Protein AF-A0A157Z5A7-F1 (afdb_monomer_lite)

Sequence (203 aa):
MTTKTPTNETNTMSAKERDSLREVVRLNGRVAKTAIDEYAATLRARMEENLSKIFDEDDERWSELVAHAKQVGHEADEKLKAIAKASGIPMENAPGFMCGFINRGRYGLRERRDEVRKAGNAEIDARVKKARAQLERALAAKHTELLAGSLTSETAKAALAAMPTPEQLLPPLKKRDIAGLLSGHPTALMLSVESVNDWEEGY

Structure (mmCIF, N/CA/C/O backbone):
data_AF-A0A157Z5A7-F1
#
_entry.id   AF-A0A157Z5A7-F1
#
loop_
_atom_site.group_PDB
_atom_site.id
_atom_site.type_symbol
_atom_site.label_atom_id
_atom_site.label_alt_id
_atom_site.label_comp_id
_atom_site.label_asym_id
_atom_site.label_entity_id
_atom_site.label_seq_id
_atom_site.pdbx_PDB_ins_code
_atom_site.Cartn_x
_atom_site.Cartn_y
_atom_site.Cartn_z
_atom_site.occupancy
_atom_site.B_iso_or_equiv
_atom_site.auth_seq_id
_atom_site.auth_comp_id
_atom_site.auth_asym_id
_atom_site.auth_atom_id
_atom_site.pdbx_PDB_model_num
ATOM 1 N N . MET A 1 1 ? -63.695 5.085 36.647 1.00 42.25 1 MET A N 1
ATOM 2 C CA . MET A 1 1 ? -62.922 4.334 35.636 1.00 42.25 1 MET A CA 1
ATOM 3 C C . MET A 1 1 ? -61.487 4.821 35.704 1.00 42.25 1 MET A C 1
ATOM 5 O O . MET A 1 1 ? -61.195 5.911 35.240 1.00 42.25 1 MET A O 1
ATOM 9 N N . THR A 1 2 ? -60.632 4.081 36.402 1.00 37.34 2 THR A N 1
ATOM 10 C CA . THR A 1 2 ? -59.236 4.447 36.665 1.00 37.34 2 THR A CA 1
ATOM 11 C C . THR A 1 2 ? -58.380 3.842 35.559 1.00 37.34 2 THR A C 1
ATOM 13 O O . THR A 1 2 ? -58.192 2.628 35.509 1.00 37.34 2 THR A O 1
ATOM 16 N N . THR A 1 3 ? -57.910 4.666 34.626 1.00 40.62 3 THR A N 1
ATOM 17 C CA . THR A 1 3 ? -56.991 4.232 33.570 1.00 40.62 3 THR A CA 1
ATOM 18 C C . THR A 1 3 ? -55.614 4.007 34.179 1.00 40.62 3 THR A C 1
ATOM 20 O O . THR A 1 3 ? -54.924 4.948 34.565 1.00 40.62 3 THR A O 1
ATOM 23 N N . LYS A 1 4 ? -55.242 2.733 34.296 1.00 45.47 4 LYS A N 1
ATOM 24 C CA . LYS A 1 4 ? -53.914 2.276 34.691 1.00 45.47 4 LYS A CA 1
ATOM 25 C C . LYS A 1 4 ? -52.964 2.559 33.523 1.00 45.47 4 LYS A C 1
ATOM 27 O O . LYS A 1 4 ? -53.038 1.889 32.497 1.00 45.47 4 LYS A O 1
ATOM 32 N N . THR A 1 5 ? -52.129 3.584 33.651 1.00 37.59 5 THR A N 1
ATOM 33 C CA . THR A 1 5 ? -51.038 3.865 32.710 1.00 37.59 5 THR A CA 1
ATOM 34 C C . THR A 1 5 ? -50.100 2.654 32.689 1.00 37.59 5 THR A C 1
ATOM 36 O O . THR A 1 5 ? -49.645 2.256 33.765 1.00 37.59 5 THR A O 1
ATOM 39 N N . PRO A 1 6 ? -49.823 2.025 31.533 1.00 46.34 6 PRO A N 1
ATOM 40 C CA . PRO A 1 6 ? -48.855 0.944 31.477 1.00 46.34 6 PRO A CA 1
ATOM 41 C C . PRO A 1 6 ? -47.469 1.534 31.738 1.00 46.34 6 PRO A C 1
ATOM 43 O O . PRO A 1 6 ? -46.998 2.427 31.034 1.00 46.34 6 PRO A O 1
ATOM 46 N N . THR A 1 7 ? -46.860 1.073 32.822 1.00 45.22 7 THR A N 1
ATOM 47 C CA . THR A 1 7 ? -45.492 1.379 33.216 1.00 45.22 7 THR A CA 1
ATOM 48 C C . THR A 1 7 ? -44.549 0.945 32.096 1.00 45.22 7 THR A C 1
ATOM 50 O O . THR A 1 7 ? -44.676 -0.149 31.559 1.00 45.22 7 THR A O 1
ATOM 53 N N . ASN A 1 8 ? -43.625 1.830 31.740 1.00 48.03 8 ASN A N 1
ATOM 54 C CA . ASN A 1 8 ? -42.601 1.666 30.715 1.00 48.03 8 ASN A CA 1
ATOM 55 C C . ASN A 1 8 ? -41.704 0.447 31.039 1.00 48.03 8 ASN A C 1
ATOM 57 O O . ASN A 1 8 ? -40.745 0.567 31.804 1.00 48.03 8 ASN A O 1
ATOM 61 N N . GLU A 1 9 ? -42.051 -0.736 30.529 1.00 49.94 9 GLU A N 1
ATOM 62 C CA . GLU A 1 9 ? -41.277 -1.969 30.707 1.00 49.94 9 GLU A CA 1
ATOM 63 C C . GLU A 1 9 ? -39.962 -1.886 29.911 1.00 49.94 9 GLU A C 1
ATOM 65 O O . GLU A 1 9 ? -39.891 -2.136 28.713 1.00 49.94 9 GLU A O 1
ATOM 70 N N . THR A 1 10 ? -38.908 -1.485 30.628 1.00 54.94 10 THR A N 1
ATOM 71 C CA . THR A 1 10 ? -37.502 -1.891 30.450 1.00 54.94 10 THR A CA 1
ATOM 72 C C . THR A 1 10 ? -36.931 -1.820 29.032 1.00 54.94 10 THR A C 1
ATOM 74 O O . THR A 1 10 ? -36.590 -2.828 28.423 1.00 54.94 10 THR A O 1
ATOM 77 N N . ASN A 1 11 ? -36.665 -0.598 28.570 1.00 62.56 11 ASN A N 1
ATOM 78 C CA . ASN A 1 11 ? -35.830 -0.318 27.393 1.00 62.56 11 ASN A CA 1
ATOM 79 C C . ASN A 1 11 ? -34.312 -0.395 27.705 1.00 62.56 11 ASN A C 1
ATOM 81 O O . ASN A 1 11 ? -33.491 0.290 27.096 1.00 62.56 11 ASN A O 1
ATOM 85 N N . THR A 1 12 ? -33.931 -1.154 28.736 1.00 71.44 12 THR A N 1
ATOM 86 C CA . THR A 1 12 ? -32.577 -1.169 29.300 1.00 71.44 12 THR A CA 1
ATOM 87 C C . THR A 1 12 ? -31.953 -2.533 29.062 1.00 71.44 12 THR A C 1
ATOM 89 O O . THR A 1 12 ? -32.412 -3.536 29.598 1.00 71.44 12 THR A O 1
ATOM 92 N N . MET A 1 13 ? -30.894 -2.559 28.256 1.00 79.69 13 MET A N 1
ATOM 93 C CA . MET A 1 13 ? -30.162 -3.773 27.908 1.00 79.69 13 MET A CA 1
ATOM 94 C C . MET A 1 13 ? -29.679 -4.513 29.166 1.00 79.69 13 MET A C 1
ATOM 96 O O . MET A 1 13 ? -29.132 -3.899 30.087 1.00 79.69 13 MET A O 1
ATOM 100 N N . SER A 1 14 ? -29.861 -5.828 29.213 1.00 85.50 14 SER A N 1
ATOM 101 C CA . SER A 1 14 ? -29.403 -6.687 30.306 1.00 85.50 14 SER A CA 1
ATOM 102 C C . SER A 1 14 ? -27.878 -6.863 30.296 1.00 85.50 14 SER A C 1
ATOM 104 O O . SER A 1 14 ? -27.190 -6.595 29.307 1.00 85.50 14 SER A O 1
ATOM 106 N N . ALA A 1 15 ? -27.315 -7.341 31.411 1.00 82.88 15 ALA A N 1
ATOM 107 C CA . ALA A 1 15 ? -25.881 -7.637 31.501 1.00 82.88 15 ALA A CA 1
ATOM 108 C C . ALA A 1 15 ? -25.440 -8.707 30.488 1.00 82.88 15 ALA A C 1
ATOM 110 O O . ALA A 1 15 ? -24.430 -8.534 29.812 1.00 82.88 15 ALA A O 1
ATOM 111 N N . LYS A 1 16 ? -26.250 -9.756 30.308 1.00 86.00 16 LYS A N 1
ATOM 112 C CA . LYS A 1 16 ? -25.960 -10.856 29.380 1.00 86.00 16 LYS A CA 1
ATOM 113 C C . LYS A 1 16 ? -25.955 -10.403 27.916 1.00 86.00 16 LYS A C 1
ATOM 115 O O . LYS A 1 16 ? -25.122 -10.861 27.133 1.00 86.00 16 LYS A O 1
ATOM 120 N N . GLU A 1 17 ? -26.855 -9.494 27.544 1.00 87.75 17 GLU A N 1
ATOM 121 C CA . GLU A 1 17 ? -26.876 -8.894 26.203 1.00 87.75 17 GLU A CA 1
ATOM 122 C C . GLU A 1 17 ? -25.635 -8.028 25.963 1.00 87.75 17 GLU A C 1
ATOM 124 O O . GLU A 1 17 ? -25.004 -8.149 24.914 1.00 87.75 17 GLU A O 1
ATOM 129 N N . ARG A 1 18 ? -25.213 -7.229 26.956 1.00 87.62 18 ARG A N 1
ATOM 130 C CA . ARG A 1 18 ? -23.963 -6.453 26.878 1.00 87.62 18 ARG A CA 1
ATOM 131 C C . ARG A 1 18 ? -22.738 -7.335 26.684 1.00 87.62 18 ARG A C 1
ATOM 133 O O . ARG A 1 18 ? -21.906 -7.024 25.835 1.00 87.62 18 ARG A O 1
ATOM 140 N N . ASP A 1 19 ? -22.623 -8.417 27.447 1.00 87.38 19 ASP A N 1
ATOM 141 C CA . ASP A 1 19 ? -21.483 -9.332 27.342 1.00 87.38 19 ASP A CA 1
ATOM 142 C C . ASP A 1 19 ? -21.451 -10.027 25.976 1.00 87.38 19 ASP A C 1
ATOM 144 O O . ASP A 1 19 ? -20.401 -10.095 25.334 1.00 87.38 19 ASP A O 1
ATOM 148 N N . SER A 1 20 ? -22.619 -10.438 25.476 1.00 90.00 20 SER A N 1
ATOM 149 C CA . SER A 1 20 ? -22.755 -11.009 24.131 1.00 90.00 20 SER A CA 1
ATOM 150 C C . SER A 1 20 ? -22.345 -10.003 23.047 1.00 90.00 20 SER A C 1
ATOM 152 O O . SER A 1 20 ? -21.609 -10.350 22.125 1.00 90.00 20 SER A O 1
ATOM 154 N N . LEU A 1 21 ? -22.748 -8.733 23.175 1.00 91.19 21 LEU A N 1
ATOM 155 C CA . LEU A 1 21 ? -22.347 -7.674 22.244 1.00 91.19 21 LEU A CA 1
ATOM 156 C C . LEU A 1 21 ? -20.848 -7.377 22.296 1.00 91.19 21 LEU A C 1
ATOM 158 O O . LEU A 1 21 ? -20.243 -7.176 21.245 1.00 91.19 21 LEU A O 1
ATOM 162 N N . ARG A 1 22 ? -20.221 -7.379 23.479 1.00 90.50 22 ARG A N 1
ATOM 163 C CA . ARG A 1 22 ? -18.760 -7.219 23.596 1.00 90.50 22 ARG A CA 1
ATOM 164 C C . ARG A 1 22 ? -18.022 -8.322 22.845 1.00 90.50 22 ARG A C 1
ATOM 166 O O . ARG A 1 22 ? -17.043 -8.033 22.158 1.00 90.50 22 ARG A O 1
ATOM 173 N N . GLU A 1 23 ? -18.500 -9.560 22.936 1.00 93.19 23 GLU A N 1
ATOM 174 C CA . GLU A 1 23 ? -17.909 -10.677 22.199 1.00 93.19 23 GLU A CA 1
ATOM 175 C C . GLU A 1 23 ? -18.076 -10.506 20.681 1.00 93.19 23 GLU A C 1
ATOM 177 O O . GLU A 1 23 ? -17.101 -10.645 19.939 1.00 93.19 23 GLU A O 1
ATOM 182 N N . VAL A 1 24 ? -19.262 -10.101 20.213 1.00 94.12 24 VAL A N 1
ATOM 183 C CA . VAL A 1 24 ? -19.503 -9.802 18.789 1.00 94.12 24 VAL A CA 1
ATOM 184 C C . VAL A 1 24 ? -18.602 -8.671 18.288 1.00 94.12 24 VAL A C 1
ATOM 186 O O . VAL A 1 24 ? -17.988 -8.804 17.230 1.00 94.12 24 VAL A O 1
ATOM 189 N N . VAL A 1 25 ? -18.452 -7.580 19.046 1.00 93.81 25 VAL A N 1
ATOM 190 C CA . VAL A 1 25 ? -17.542 -6.471 18.701 1.00 93.81 25 VAL A CA 1
ATOM 191 C C . VAL A 1 25 ? -16.106 -6.981 18.554 1.00 93.81 25 VAL A C 1
ATOM 193 O O . VAL A 1 25 ? -15.434 -6.663 17.570 1.00 93.81 25 VAL A O 1
ATOM 196 N N . ARG A 1 26 ? -15.648 -7.842 19.471 1.00 92.69 26 ARG A N 1
ATOM 197 C CA . ARG A 1 26 ? -14.310 -8.442 19.409 1.00 92.69 26 ARG A CA 1
ATOM 198 C C . ARG A 1 26 ? -14.136 -9.344 18.185 1.00 92.69 26 ARG A C 1
ATOM 200 O O . ARG A 1 26 ? -13.075 -9.319 17.560 1.00 92.69 26 ARG A O 1
ATOM 207 N N . LEU A 1 27 ? -15.138 -10.159 17.852 1.00 95.06 27 LEU A N 1
ATOM 208 C CA . LEU A 1 27 ? -15.126 -11.019 16.662 1.00 95.06 27 LEU A CA 1
ATOM 209 C C . LEU A 1 27 ? -15.089 -10.187 15.376 1.00 95.06 27 LEU A C 1
ATOM 211 O O . LEU A 1 27 ? -14.214 -10.410 14.540 1.00 95.06 27 LEU A O 1
ATOM 215 N N . ASN A 1 28 ? -15.942 -9.168 15.270 1.00 93.88 28 ASN A N 1
ATOM 216 C CA . ASN A 1 28 ? -15.952 -8.235 14.142 1.00 93.88 28 ASN A CA 1
ATOM 217 C C . ASN A 1 28 ? -14.603 -7.527 13.985 1.00 93.88 28 ASN A C 1
ATOM 219 O O . ASN A 1 28 ? -14.100 -7.393 12.873 1.00 93.88 28 ASN A O 1
ATOM 223 N N . GLY A 1 29 ? -13.971 -7.138 15.096 1.00 95.50 29 GLY A N 1
ATOM 224 C CA . GLY A 1 29 ? -12.630 -6.564 15.086 1.00 95.50 29 GLY A CA 1
ATOM 225 C C . GLY A 1 29 ? -11.567 -7.507 14.520 1.00 95.50 29 GLY A C 1
ATOM 226 O O . GLY A 1 29 ? -10.711 -7.067 13.754 1.00 95.50 29 GLY A O 1
ATOM 227 N N . ARG A 1 30 ? -11.619 -8.806 14.846 1.00 95.56 30 ARG A N 1
ATOM 228 C CA . ARG A 1 30 ? -10.706 -9.810 14.265 1.00 95.56 30 ARG A CA 1
ATOM 229 C C . ARG A 1 30 ? -10.935 -9.969 12.763 1.00 95.56 30 ARG A C 1
ATOM 231 O O . ARG A 1 30 ? -9.976 -9.875 12.005 1.00 95.56 30 ARG A O 1
ATOM 238 N N . VAL A 1 31 ? -12.192 -10.133 12.345 1.00 97.44 31 VAL A N 1
ATOM 239 C CA . VAL A 1 31 ? -12.565 -10.276 10.927 1.00 97.44 31 VAL A CA 1
ATOM 240 C C . VAL A 1 31 ? -12.127 -9.055 10.119 1.00 97.44 31 VAL A C 1
ATOM 242 O O . VAL A 1 31 ? -11.499 -9.198 9.075 1.00 97.44 31 VAL A O 1
ATOM 245 N N . ALA A 1 32 ? -12.379 -7.846 10.625 1.00 96.44 32 ALA A N 1
ATOM 246 C CA . ALA A 1 32 ? -11.996 -6.613 9.948 1.00 96.44 32 ALA A CA 1
ATOM 247 C C . ALA A 1 32 ? -10.470 -6.464 9.803 1.00 96.44 32 ALA A C 1
ATOM 249 O O . ALA A 1 32 ? -10.006 -5.995 8.766 1.00 96.44 32 ALA A O 1
ATOM 250 N N . LYS A 1 33 ? -9.670 -6.894 10.792 1.00 95.88 33 LYS A N 1
ATOM 251 C CA . LYS A 1 33 ? -8.198 -6.908 10.666 1.00 95.88 33 LYS A CA 1
ATOM 252 C C . LYS A 1 33 ? -7.739 -7.847 9.552 1.00 95.88 33 LYS A C 1
ATOM 254 O O . LYS A 1 33 ? -6.917 -7.438 8.739 1.00 95.88 33 LYS A O 1
ATOM 259 N N . THR A 1 34 ? -8.303 -9.054 9.480 1.00 97.44 34 THR A N 1
ATOM 260 C CA . THR A 1 34 ? -8.016 -10.003 8.394 1.00 97.44 34 THR A CA 1
ATOM 261 C C . THR A 1 34 ? -8.411 -9.432 7.031 1.00 97.44 34 THR A C 1
ATOM 263 O O . THR A 1 34 ? -7.616 -9.490 6.098 1.00 97.44 34 THR A O 1
ATOM 266 N N . ALA A 1 35 ? -9.582 -8.797 6.928 1.00 96.75 35 ALA A N 1
ATOM 267 C CA . ALA A 1 35 ? -10.040 -8.167 5.689 1.00 96.75 35 ALA A CA 1
ATOM 268 C C . ALA A 1 35 ? -9.129 -7.008 5.235 1.00 96.75 35 ALA A C 1
ATOM 270 O O . ALA A 1 35 ? -8.890 -6.836 4.040 1.00 96.75 35 ALA A O 1
ATOM 271 N N . ILE A 1 36 ? -8.575 -6.225 6.173 1.00 98.00 36 ILE A N 1
ATOM 272 C CA . ILE A 1 36 ? -7.570 -5.194 5.860 1.00 98.00 36 ILE A CA 1
ATOM 273 C C . ILE A 1 36 ? -6.327 -5.826 5.216 1.00 98.00 36 ILE A C 1
ATOM 275 O O . ILE A 1 36 ? -5.804 -5.281 4.244 1.00 98.00 36 ILE A O 1
ATOM 279 N N . ASP A 1 37 ? -5.860 -6.962 5.735 1.00 96.88 37 ASP A N 1
ATOM 280 C CA . ASP A 1 37 ? -4.662 -7.639 5.226 1.00 96.88 37 ASP A CA 1
ATOM 281 C C . ASP A 1 37 ? -4.891 -8.266 3.845 1.00 96.88 37 ASP A C 1
ATOM 283 O O . ASP A 1 37 ? -4.053 -8.118 2.951 1.00 96.88 37 ASP A O 1
ATOM 287 N N . GLU A 1 38 ? -6.053 -8.885 3.636 1.00 97.88 38 GLU A N 1
ATOM 288 C CA . GLU A 1 38 ? -6.478 -9.412 2.336 1.00 97.88 38 GLU A CA 1
ATOM 289 C C . GLU A 1 38 ? -6.561 -8.302 1.278 1.00 97.88 38 GLU A C 1
ATOM 291 O O . GLU A 1 38 ? -6.021 -8.415 0.169 1.00 97.88 38 GLU A O 1
ATOM 296 N N . TYR A 1 39 ? -7.168 -7.169 1.634 1.00 97.75 39 TYR A N 1
ATOM 297 C CA . TYR A 1 39 ? -7.248 -6.031 0.730 1.00 97.75 39 TYR A CA 1
ATOM 298 C C . TYR A 1 39 ? -5.866 -5.429 0.441 1.00 97.75 39 TYR A C 1
ATOM 300 O O . TYR A 1 39 ? -5.571 -5.071 -0.700 1.00 97.75 39 TYR A O 1
ATOM 308 N N . ALA A 1 40 ? -4.974 -5.375 1.433 1.00 97.81 40 ALA A N 1
ATOM 309 C CA . ALA A 1 40 ? -3.599 -4.929 1.228 1.00 97.81 40 ALA A CA 1
ATOM 310 C C . ALA A 1 40 ? -2.830 -5.841 0.259 1.00 97.81 40 ALA A C 1
ATOM 312 O O . ALA A 1 40 ? -2.070 -5.343 -0.572 1.00 97.81 40 ALA A O 1
ATOM 313 N N . ALA A 1 41 ? -3.035 -7.160 0.319 1.00 98.00 41 ALA A N 1
ATOM 314 C CA . ALA A 1 41 ? -2.470 -8.093 -0.656 1.00 98.00 41 ALA A CA 1
ATOM 315 C C . ALA A 1 41 ? -2.994 -7.813 -2.076 1.00 98.00 41 ALA A C 1
ATOM 317 O O . ALA A 1 41 ? -2.205 -7.730 -3.018 1.00 98.00 41 ALA A O 1
ATOM 318 N N . THR A 1 42 ? -4.298 -7.549 -2.215 1.00 97.62 42 THR A N 1
ATOM 319 C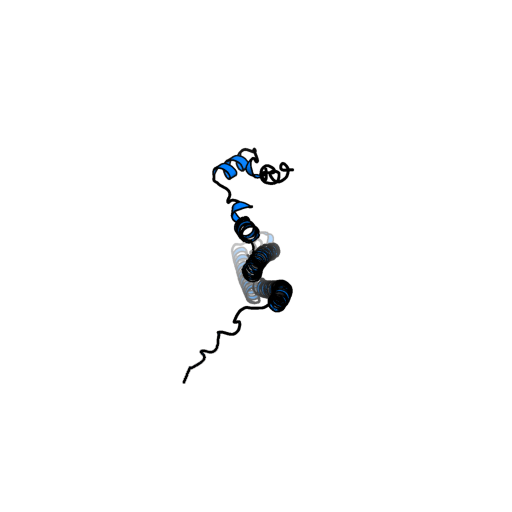 CA . THR A 1 42 ? -4.916 -7.159 -3.495 1.00 97.62 42 THR A CA 1
ATOM 320 C C . THR A 1 42 ? -4.316 -5.865 -4.052 1.00 97.62 42 THR A C 1
ATOM 322 O O . THR A 1 42 ? -4.024 -5.772 -5.245 1.00 97.62 42 THR A O 1
ATOM 325 N N . LEU A 1 43 ? -4.093 -4.858 -3.202 1.00 97.44 43 LEU A N 1
ATOM 326 C CA . LEU A 1 43 ? -3.465 -3.600 -3.612 1.00 97.44 43 LEU A CA 1
ATOM 327 C C . LEU A 1 43 ? -2.027 -3.805 -4.098 1.00 97.44 43 LEU A C 1
ATOM 329 O O . LEU A 1 43 ? -1.650 -3.217 -5.110 1.00 97.44 43 LEU A O 1
ATOM 333 N N . ARG A 1 44 ? -1.242 -4.652 -3.420 1.00 97.81 44 ARG A N 1
ATOM 334 C CA . ARG A 1 44 ? 0.127 -4.980 -3.850 1.00 97.81 44 ARG A CA 1
ATOM 335 C C . ARG A 1 44 ? 0.134 -5.699 -5.198 1.00 97.81 44 ARG A C 1
ATOM 337 O O . ARG A 1 44 ? 0.899 -5.312 -6.073 1.00 97.81 44 ARG A O 1
ATOM 344 N N . ALA A 1 45 ? -0.758 -6.668 -5.402 1.00 96.94 45 ALA A N 1
ATOM 345 C CA . ALA A 1 45 ? -0.887 -7.359 -6.686 1.00 96.94 45 ALA A CA 1
ATOM 346 C C . ALA A 1 45 ? -1.229 -6.391 -7.834 1.00 96.94 45 ALA A C 1
ATOM 348 O O . ALA A 1 45 ? -0.550 -6.382 -8.858 1.00 96.94 45 ALA A O 1
ATOM 349 N N . ARG A 1 46 ? -2.217 -5.506 -7.638 1.00 95.69 46 ARG A N 1
ATOM 350 C CA . ARG A 1 46 ? -2.578 -4.475 -8.631 1.00 95.69 46 ARG A CA 1
ATOM 351 C C . ARG A 1 46 ? -1.442 -3.492 -8.900 1.00 95.69 46 ARG A C 1
ATOM 353 O O . ARG A 1 46 ? -1.276 -3.027 -10.024 1.00 95.69 46 ARG A O 1
ATOM 360 N N . MET A 1 47 ? -0.675 -3.138 -7.872 1.00 95.88 47 MET A N 1
ATOM 361 C CA . MET A 1 47 ? 0.494 -2.279 -8.028 1.00 95.88 47 MET A CA 1
ATOM 362 C C . MET A 1 47 ? 1.550 -2.943 -8.916 1.00 95.88 47 MET A C 1
ATOM 364 O O . MET A 1 47 ? 2.032 -2.292 -9.837 1.00 95.88 47 MET A O 1
ATOM 368 N N . GLU A 1 48 ? 1.879 -4.216 -8.683 1.00 93.50 48 GLU A N 1
ATOM 369 C CA . GLU A 1 48 ? 2.828 -4.949 -9.534 1.00 93.50 48 GLU A CA 1
ATOM 370 C C . GLU A 1 48 ? 2.326 -5.086 -10.974 1.00 93.50 48 GLU A C 1
ATOM 372 O O . GLU A 1 48 ? 3.094 -4.862 -11.905 1.00 93.50 48 GLU A O 1
ATOM 377 N N . GLU A 1 49 ? 1.035 -5.364 -11.175 1.00 91.31 49 GLU A N 1
ATOM 378 C CA . GLU A 1 49 ? 0.432 -5.394 -12.513 1.00 91.31 49 GLU A CA 1
ATOM 379 C C . GLU A 1 49 ? 0.618 -4.051 -13.241 1.00 91.31 49 GLU A C 1
ATOM 381 O O . GLU A 1 49 ? 1.024 -4.007 -14.403 1.00 91.31 49 GLU A O 1
ATOM 386 N N . ASN A 1 50 ? 0.379 -2.937 -12.547 1.00 89.69 50 ASN A N 1
ATOM 387 C CA . ASN A 1 50 ? 0.583 -1.604 -13.110 1.00 89.69 50 ASN A CA 1
ATOM 388 C C . ASN A 1 50 ? 2.062 -1.302 -13.376 1.00 89.69 50 ASN A C 1
ATOM 390 O O . ASN A 1 50 ? 2.379 -0.699 -14.399 1.00 89.69 50 ASN A O 1
ATOM 394 N N . LEU A 1 51 ? 2.974 -1.724 -12.494 1.00 87.44 51 LEU A N 1
ATOM 395 C CA . LEU A 1 51 ? 4.413 -1.591 -12.729 1.00 87.44 51 LEU A CA 1
ATOM 396 C C . LEU A 1 51 ? 4.841 -2.374 -13.968 1.00 87.44 51 LEU A C 1
ATOM 398 O O . LEU A 1 51 ? 5.602 -1.842 -14.768 1.00 87.44 51 LEU A O 1
ATOM 402 N N . SER A 1 52 ? 4.320 -3.585 -14.165 1.00 83.94 52 SER A N 1
ATOM 403 C CA . SER A 1 52 ? 4.597 -4.375 -15.365 1.00 83.94 52 SER A CA 1
ATOM 404 C C . SER A 1 52 ? 4.143 -3.660 -16.638 1.00 83.94 52 SER A C 1
ATOM 406 O O . SER A 1 52 ? 4.876 -3.659 -17.614 1.00 83.94 52 SER A O 1
ATOM 408 N N . LYS A 1 53 ? 2.972 -3.009 -16.621 1.00 82.12 53 LYS A N 1
ATOM 409 C CA . LYS A 1 53 ? 2.458 -2.244 -17.774 1.00 82.12 53 LYS A CA 1
ATOM 410 C C . LYS A 1 53 ? 3.255 -0.968 -18.053 1.00 82.12 53 LYS A C 1
ATOM 412 O O . LYS A 1 53 ? 3.380 -0.558 -19.199 1.00 82.12 53 LYS A O 1
ATOM 417 N N . ILE A 1 54 ? 3.742 -0.296 -17.008 1.00 79.19 54 ILE A N 1
ATOM 418 C CA . ILE A 1 54 ? 4.510 0.954 -17.142 1.00 79.19 54 ILE A CA 1
ATOM 419 C C . ILE A 1 54 ? 5.943 0.677 -17.602 1.00 79.19 54 ILE A C 1
ATOM 421 O O . ILE A 1 54 ? 6.495 1.452 -18.378 1.00 79.19 54 ILE A O 1
ATOM 425 N N . PHE A 1 55 ? 6.550 -0.391 -17.089 1.00 72.50 55 PHE A N 1
ATOM 426 C CA . PHE A 1 55 ? 7.936 -0.774 -17.352 1.00 72.50 55 PHE A CA 1
ATOM 427 C C . PHE A 1 55 ? 8.004 -2.022 -18.230 1.00 72.50 55 PHE A C 1
ATOM 429 O O . PHE A 1 55 ? 8.814 -2.909 -17.957 1.00 72.50 55 PHE A O 1
ATOM 436 N N . ASP A 1 56 ? 7.131 -2.102 -19.234 1.00 71.81 56 ASP A N 1
ATOM 437 C CA . ASP A 1 56 ? 7.130 -3.222 -20.165 1.00 71.81 56 ASP A CA 1
ATOM 438 C C . ASP A 1 56 ? 8.494 -3.300 -20.867 1.00 71.81 56 ASP A C 1
ATOM 440 O O . ASP A 1 56 ? 8.960 -2.340 -21.491 1.00 71.81 56 ASP A O 1
ATOM 444 N N . GLU A 1 57 ? 9.174 -4.432 -20.689 1.00 61.84 57 GLU A N 1
ATOM 445 C CA . GLU A 1 57 ? 10.499 -4.667 -21.258 1.00 61.84 57 GLU A CA 1
ATOM 446 C C . GLU A 1 57 ? 10.420 -4.828 -22.788 1.00 61.84 57 GLU A C 1
ATOM 448 O O . GLU A 1 57 ? 11.428 -4.598 -23.466 1.00 61.84 57 GLU A O 1
ATOM 453 N N . ASP A 1 58 ? 9.224 -5.087 -23.326 1.00 61.22 58 ASP A N 1
ATOM 454 C CA . ASP A 1 58 ? 8.933 -5.272 -24.747 1.00 61.22 58 ASP A CA 1
ATOM 455 C C . ASP A 1 58 ? 8.037 -4.153 -25.316 1.00 61.22 58 ASP A C 1
ATOM 457 O O . ASP A 1 58 ? 7.205 -4.395 -26.186 1.00 61.22 58 ASP A O 1
ATOM 461 N N . ASP A 1 59 ? 8.206 -2.901 -24.860 1.00 70.69 59 ASP A N 1
ATOM 462 C CA . ASP A 1 59 ? 7.467 -1.761 -25.427 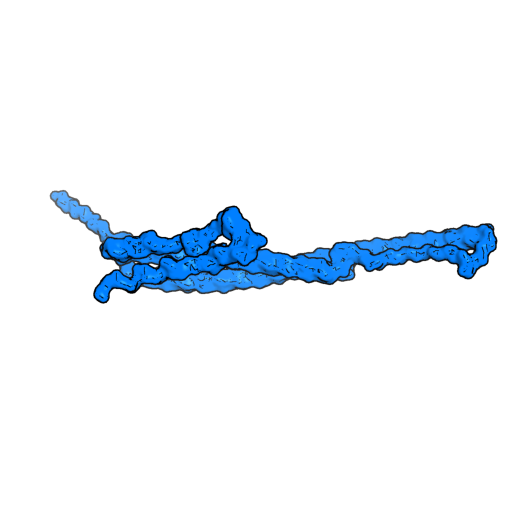1.00 70.69 59 ASP A CA 1
ATOM 463 C C . ASP A 1 59 ? 7.746 -1.626 -26.939 1.00 70.69 59 ASP A C 1
ATOM 465 O O . ASP A 1 59 ? 8.804 -1.144 -27.367 1.00 70.69 59 ASP A O 1
ATOM 469 N N . GLU A 1 60 ? 6.776 -2.048 -27.756 1.00 73.50 60 GLU A N 1
ATOM 470 C CA . GLU A 1 60 ? 6.853 -2.041 -29.220 1.00 73.50 60 GLU A CA 1
ATOM 471 C C . GLU A 1 60 ? 7.199 -0.649 -29.757 1.00 73.50 60 GLU A C 1
ATOM 473 O O . GLU A 1 60 ? 8.007 -0.529 -30.678 1.00 73.50 60 GLU A O 1
ATOM 478 N N . ARG A 1 61 ? 6.714 0.419 -29.108 1.00 76.50 61 ARG A N 1
ATOM 479 C CA . ARG A 1 61 ? 7.006 1.806 -29.505 1.00 76.50 61 ARG A CA 1
ATOM 480 C C . ARG A 1 61 ? 8.491 2.121 -29.356 1.00 76.50 61 ARG A C 1
ATOM 482 O O . ARG A 1 61 ? 9.064 2.837 -30.175 1.00 76.50 61 ARG A O 1
ATOM 489 N N . TRP A 1 62 ? 9.138 1.596 -28.313 1.00 77.19 62 TRP A N 1
ATOM 490 C CA . TRP A 1 62 ? 10.583 1.740 -28.137 1.00 77.19 62 TRP A CA 1
ATOM 491 C C . TRP A 1 62 ? 11.347 0.952 -29.204 1.00 77.19 62 TRP A C 1
ATOM 493 O O . TRP A 1 62 ? 12.302 1.474 -29.782 1.00 77.19 62 TRP A O 1
ATOM 503 N N . SER A 1 63 ? 10.918 -0.280 -29.493 1.00 77.75 63 SER A N 1
ATOM 504 C CA . SER A 1 63 ? 11.518 -1.112 -30.544 1.00 77.75 63 SER A CA 1
ATOM 505 C C . SER A 1 63 ? 11.440 -0.438 -31.920 1.00 77.75 63 SER A C 1
ATOM 507 O O . SER A 1 63 ? 12.460 -0.320 -32.603 1.00 77.75 63 SER A O 1
ATOM 509 N N . GLU A 1 64 ? 10.272 0.094 -32.288 1.00 84.56 64 GLU A N 1
ATOM 510 C CA . GLU A 1 64 ? 10.045 0.838 -33.532 1.00 84.56 64 GLU A CA 1
ATOM 511 C C . GLU A 1 64 ? 10.939 2.079 -33.637 1.00 84.56 64 GLU A C 1
ATOM 513 O O . GLU A 1 64 ? 11.591 2.294 -34.661 1.00 84.56 64 GLU A O 1
ATOM 518 N N . LEU A 1 65 ? 11.038 2.873 -32.564 1.00 85.75 65 LEU A N 1
ATOM 519 C CA . LEU A 1 65 ? 11.903 4.057 -32.534 1.00 85.75 65 LEU A CA 1
ATOM 520 C C . LEU A 1 65 ? 13.384 3.692 -32.679 1.00 85.75 65 LEU A C 1
ATOM 522 O O . LEU A 1 65 ? 14.114 4.352 -33.422 1.00 85.75 65 LEU A O 1
ATOM 526 N N . VAL A 1 66 ? 13.837 2.633 -32.002 1.00 85.75 66 VAL A N 1
ATOM 527 C CA . VAL A 1 66 ? 15.218 2.147 -32.121 1.00 85.75 66 VAL A CA 1
ATOM 528 C C . VAL A 1 66 ? 15.490 1.624 -33.530 1.00 85.75 66 VAL A C 1
ATOM 530 O O . VAL A 1 66 ? 16.557 1.903 -34.080 1.00 85.75 66 VAL A O 1
ATOM 533 N N . ALA A 1 67 ? 14.552 0.890 -34.130 1.00 88.50 67 ALA A N 1
ATOM 534 C CA . ALA A 1 67 ? 14.673 0.400 -35.499 1.00 88.50 67 ALA A CA 1
ATOM 535 C C . ALA A 1 67 ? 14.771 1.563 -36.498 1.00 88.50 67 ALA A C 1
ATOM 537 O O . ALA A 1 67 ? 15.697 1.594 -37.312 1.00 88.50 67 ALA A O 1
ATOM 538 N N . HIS A 1 68 ? 13.893 2.560 -36.374 1.00 92.88 68 HIS A N 1
ATOM 539 C CA . HIS A 1 68 ? 13.913 3.752 -37.216 1.00 92.88 68 HIS A CA 1
ATOM 540 C C . HIS A 1 68 ? 15.230 4.530 -37.082 1.00 92.88 68 HIS A C 1
ATOM 542 O O . HIS A 1 68 ? 15.865 4.869 -38.078 1.00 92.88 68 HIS A O 1
ATOM 548 N N . ALA A 1 69 ? 15.702 4.761 -35.856 1.00 92.56 69 ALA A N 1
ATOM 549 C CA . ALA A 1 69 ? 16.954 5.475 -35.627 1.00 92.56 69 ALA A CA 1
ATOM 550 C C . ALA A 1 69 ? 18.182 4.723 -36.165 1.00 92.56 69 ALA A C 1
ATOM 552 O O . ALA A 1 69 ? 19.096 5.344 -36.709 1.00 92.56 69 ALA A O 1
ATOM 553 N N . LYS A 1 70 ? 18.199 3.386 -36.062 1.00 92.62 70 LYS A N 1
ATOM 554 C CA . LYS A 1 70 ? 19.242 2.552 -36.679 1.00 92.62 70 LYS A CA 1
ATOM 555 C C . LYS A 1 70 ? 19.234 2.675 -38.199 1.00 92.62 70 LYS A C 1
ATOM 557 O O . LYS A 1 70 ? 20.306 2.798 -38.786 1.00 92.62 70 LYS A O 1
ATOM 562 N N . GLN A 1 71 ? 18.054 2.682 -38.819 1.00 95.06 71 GLN A N 1
ATOM 563 C CA . GLN A 1 71 ? 17.924 2.885 -40.260 1.00 95.06 71 GLN A CA 1
ATOM 564 C C . GLN A 1 71 ? 18.477 4.255 -40.675 1.00 95.06 71 GLN A C 1
ATOM 566 O O . GLN A 1 71 ? 19.356 4.324 -41.530 1.00 95.06 71 GLN A O 1
ATOM 571 N N . VAL A 1 72 ? 18.034 5.333 -40.021 1.00 96.31 72 VAL A N 1
ATOM 572 C CA . VAL A 1 72 ? 18.522 6.695 -40.297 1.00 96.31 72 VAL A CA 1
ATOM 573 C C . VAL A 1 72 ? 20.035 6.794 -40.094 1.00 96.31 72 VAL A C 1
ATOM 575 O O . VAL A 1 72 ? 20.730 7.421 -40.893 1.00 96.31 72 VAL A O 1
ATOM 578 N N . GLY A 1 73 ? 20.568 6.152 -39.052 1.00 95.94 73 GLY A N 1
ATOM 579 C CA . GLY A 1 73 ? 22.004 6.125 -38.805 1.00 95.94 73 GLY A CA 1
ATOM 580 C C . GLY A 1 73 ? 22.789 5.399 -39.893 1.00 95.94 73 GLY A C 1
ATOM 581 O O . GLY A 1 73 ? 23.830 5.895 -40.313 1.00 95.94 73 GLY A O 1
ATOM 582 N N . HIS A 1 74 ? 22.274 4.279 -40.400 1.00 95.25 74 HIS A N 1
ATOM 583 C CA . HIS A 1 74 ? 22.885 3.578 -41.526 1.00 95.25 74 HIS A CA 1
ATOM 584 C C . HIS A 1 74 ? 22.886 4.438 -42.799 1.00 95.25 74 HIS A C 1
ATOM 586 O O . HIS A 1 74 ? 23.918 4.579 -43.449 1.00 95.25 74 HIS A O 1
ATOM 592 N N . GLU A 1 75 ? 21.764 5.086 -43.118 1.00 96.12 75 GLU A N 1
ATOM 593 C CA . GLU A 1 75 ? 21.669 5.984 -44.275 1.00 96.12 75 GLU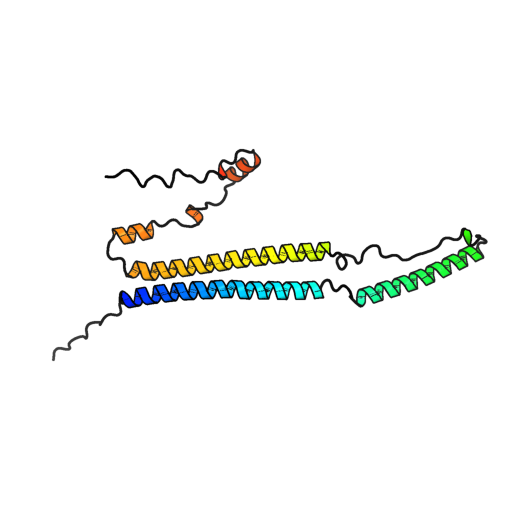 A CA 1
ATOM 594 C C . GLU A 1 75 ? 22.620 7.189 -44.166 1.00 96.12 75 GLU A C 1
ATOM 596 O O . GLU A 1 75 ? 23.172 7.645 -45.170 1.00 96.12 75 GLU A O 1
ATOM 601 N N . ALA A 1 76 ? 22.819 7.721 -42.957 1.00 96.12 76 ALA A N 1
ATOM 602 C CA . ALA A 1 76 ? 23.768 8.801 -42.704 1.00 96.12 76 ALA A CA 1
ATOM 603 C C . ALA A 1 76 ? 25.227 8.342 -42.867 1.00 96.12 76 ALA A C 1
ATOM 605 O O . ALA A 1 76 ? 26.021 9.050 -43.487 1.00 96.12 76 ALA A O 1
ATOM 606 N N . ASP A 1 77 ? 25.565 7.154 -42.359 1.00 96.56 77 ASP A N 1
ATOM 607 C CA . ASP A 1 77 ? 26.894 6.551 -42.492 1.00 96.56 77 ASP A CA 1
ATOM 608 C C . ASP A 1 77 ? 27.264 6.317 -43.967 1.00 96.56 77 ASP A C 1
ATOM 610 O O . ASP A 1 77 ? 28.336 6.721 -44.417 1.00 96.56 77 ASP A O 1
ATOM 614 N N . GLU A 1 78 ? 26.341 5.776 -44.768 1.00 95.44 78 GLU A N 1
ATOM 615 C CA . GLU A 1 78 ? 26.559 5.572 -46.207 1.00 95.44 78 GLU A CA 1
ATOM 616 C C . GLU A 1 78 ? 26.777 6.894 -46.963 1.00 95.44 78 GLU A C 1
ATOM 618 O O . GLU A 1 78 ? 27.661 6.993 -47.822 1.00 95.44 78 GLU A O 1
ATOM 623 N N . LYS A 1 79 ? 26.040 7.955 -46.607 1.00 95.56 79 LYS A N 1
ATOM 624 C CA . LYS A 1 79 ? 26.256 9.298 -47.175 1.00 95.56 79 LYS A CA 1
ATOM 625 C C . LYS A 1 79 ? 27.635 9.854 -46.816 1.00 95.56 79 LYS A C 1
ATOM 627 O O . LYS A 1 79 ? 28.304 10.411 -47.687 1.00 95.56 79 LYS A O 1
ATOM 632 N N . LEU A 1 80 ? 28.079 9.695 -45.569 1.00 95.38 80 LEU A N 1
ATOM 633 C CA . LEU A 1 80 ? 29.407 10.144 -45.136 1.00 95.38 80 LEU A CA 1
ATOM 634 C C . LEU A 1 80 ? 30.522 9.403 -45.876 1.00 95.38 80 LEU A C 1
ATOM 636 O O . LEU A 1 80 ? 31.450 10.046 -46.369 1.00 95.38 80 LEU A O 1
ATOM 640 N N . LYS A 1 81 ? 30.397 8.083 -46.046 1.00 95.06 81 LYS A N 1
ATOM 641 C CA . LYS A 1 81 ? 31.343 7.285 -46.841 1.00 95.06 81 LYS A CA 1
ATOM 642 C C . LYS A 1 81 ? 31.402 7.748 -48.295 1.00 95.06 81 LYS A C 1
ATOM 644 O O . LYS A 1 81 ? 32.492 7.860 -48.856 1.00 95.06 81 LYS A O 1
ATOM 649 N N . ALA A 1 82 ? 30.257 8.064 -48.905 1.00 94.94 82 ALA A N 1
ATOM 650 C CA . ALA A 1 82 ? 30.212 8.590 -50.268 1.00 94.94 82 ALA A CA 1
ATOM 651 C C . ALA A 1 82 ? 30.930 9.949 -50.392 1.00 94.94 82 ALA A C 1
ATOM 653 O O . ALA A 1 82 ? 31.702 10.150 -51.331 1.00 94.94 82 ALA A O 1
ATOM 654 N N . ILE A 1 83 ? 30.735 10.856 -49.426 1.00 96.31 83 ILE A N 1
ATOM 655 C CA . ILE A 1 83 ? 31.414 12.163 -49.372 1.00 96.31 83 ILE A CA 1
ATOM 656 C C . ILE A 1 83 ? 32.924 11.995 -49.163 1.00 96.31 83 ILE A C 1
ATOM 658 O O . ILE A 1 83 ? 33.712 12.647 -49.852 1.00 96.31 83 ILE A O 1
ATOM 662 N N . ALA A 1 84 ? 33.335 11.107 -48.253 1.00 96.44 84 ALA A N 1
ATOM 663 C CA . ALA A 1 84 ? 34.741 10.818 -47.983 1.00 96.44 84 ALA A CA 1
ATOM 664 C C . ALA A 1 84 ? 35.441 10.294 -49.244 1.00 96.44 84 ALA A C 1
ATOM 666 O O . ALA A 1 84 ? 36.477 10.826 -49.646 1.00 96.44 84 ALA A O 1
ATOM 667 N N . LYS A 1 85 ? 34.804 9.340 -49.936 1.00 95.00 85 LYS A N 1
ATOM 668 C CA . LYS A 1 85 ? 35.277 8.804 -51.215 1.00 95.00 85 LYS A CA 1
ATOM 669 C C . LYS A 1 85 ? 35.400 9.892 -52.284 1.00 95.00 85 LYS A C 1
ATOM 671 O O . LYS A 1 85 ? 36.423 9.962 -52.959 1.00 95.00 85 LYS A O 1
ATOM 676 N N . ALA A 1 86 ? 34.386 10.746 -52.436 1.00 95.75 86 ALA A N 1
ATOM 677 C CA . ALA A 1 86 ? 34.401 11.836 -53.416 1.00 95.75 86 ALA A CA 1
ATOM 678 C C . ALA A 1 86 ? 35.483 12.890 -53.119 1.00 95.75 86 ALA A C 1
ATOM 680 O O . ALA A 1 86 ? 36.031 13.487 -54.041 1.00 95.75 86 ALA A O 1
ATOM 681 N N . SER A 1 87 ? 35.821 13.083 -51.843 1.00 95.12 87 SER A N 1
ATOM 682 C CA . SER A 1 87 ? 36.862 14.014 -51.387 1.00 95.12 87 SER A CA 1
ATOM 683 C C . SER A 1 87 ? 38.280 13.429 -51.440 1.00 95.12 87 SER A C 1
ATOM 685 O O . SER A 1 87 ? 39.231 14.105 -51.057 1.00 95.12 87 SER A O 1
ATOM 687 N N . GLY A 1 88 ? 38.438 12.177 -51.885 1.00 95.81 88 GLY A N 1
ATOM 688 C CA . GLY A 1 88 ? 39.737 11.504 -51.964 1.00 95.81 88 GLY A CA 1
ATOM 689 C C . GLY A 1 88 ? 40.295 11.039 -50.616 1.00 95.81 88 GLY A C 1
ATOM 690 O O . GLY A 1 88 ? 41.487 10.757 -50.521 1.00 95.81 88 GLY A O 1
ATOM 691 N N . ILE A 1 89 ? 39.460 10.951 -49.576 1.00 94.88 89 ILE A N 1
ATOM 692 C CA . ILE A 1 89 ? 39.859 10.394 -48.281 1.00 94.88 89 ILE A CA 1
ATOM 693 C C . ILE A 1 89 ? 39.924 8.863 -48.423 1.00 94.88 89 ILE A C 1
ATOM 695 O O . ILE A 1 89 ? 38.919 8.259 -48.813 1.00 94.88 89 ILE A O 1
ATOM 699 N N . PRO A 1 90 ? 41.064 8.214 -48.113 1.00 93.56 90 PRO A N 1
ATOM 700 C CA . PRO A 1 90 ? 41.145 6.756 -48.076 1.00 93.56 90 PRO A CA 1
ATOM 701 C C . PRO A 1 90 ? 40.114 6.175 -47.102 1.00 93.56 90 PRO A C 1
ATOM 703 O O . PRO A 1 90 ? 39.914 6.720 -46.015 1.00 93.56 90 PRO A O 1
ATOM 706 N N . MET A 1 91 ? 39.439 5.086 -47.479 1.00 90.88 91 MET A N 1
ATOM 707 C CA . MET A 1 91 ? 38.293 4.567 -46.716 1.00 90.88 91 MET A CA 1
ATOM 708 C C . MET A 1 91 ? 38.673 4.072 -45.316 1.00 90.88 91 MET A C 1
ATOM 710 O O . MET A 1 91 ? 37.845 4.128 -44.413 1.00 90.88 91 MET A O 1
ATOM 714 N N . GLU A 1 92 ? 39.919 3.651 -45.111 1.00 93.25 92 GLU A N 1
ATOM 715 C CA . GLU A 1 92 ? 40.489 3.319 -43.802 1.00 93.25 92 GLU A CA 1
ATOM 716 C C . GLU A 1 92 ? 40.552 4.517 -42.840 1.00 93.25 92 GLU A C 1
ATOM 718 O O . GLU A 1 92 ? 40.580 4.328 -41.627 1.00 93.25 92 GLU A O 1
ATOM 723 N N . ASN A 1 93 ? 40.532 5.739 -43.380 1.00 92.69 93 ASN A N 1
ATOM 724 C CA . ASN A 1 93 ? 40.543 6.995 -42.635 1.00 92.69 93 ASN A CA 1
ATOM 725 C C . ASN A 1 93 ? 39.190 7.726 -42.701 1.00 92.69 93 ASN A C 1
ATOM 727 O O . ASN A 1 93 ? 39.067 8.839 -42.184 1.00 92.69 93 ASN A O 1
ATOM 731 N N . ALA A 1 94 ? 38.183 7.147 -43.366 1.00 92.38 94 ALA A N 1
ATOM 732 C CA . ALA A 1 94 ? 36.870 7.762 -43.483 1.00 92.38 94 ALA A CA 1
ATOM 733 C C . ALA A 1 94 ? 36.141 7.723 -42.128 1.00 92.38 94 ALA A C 1
ATOM 735 O O . ALA A 1 94 ? 36.127 6.684 -41.463 1.00 92.38 94 ALA A O 1
ATOM 736 N N . PRO A 1 95 ? 35.510 8.832 -41.704 1.00 88.81 95 PRO A N 1
ATOM 737 C CA . PRO A 1 95 ? 34.727 8.837 -40.479 1.00 88.81 95 PRO A CA 1
ATOM 738 C C . PRO A 1 95 ? 33.491 7.946 -40.638 1.00 88.81 95 PRO A C 1
ATOM 740 O O . PRO A 1 95 ? 32.809 7.997 -41.661 1.00 88.81 95 PRO A O 1
ATOM 743 N N . GLY A 1 96 ? 33.196 7.157 -39.605 1.00 89.94 96 GLY A N 1
ATOM 744 C CA . GLY A 1 96 ? 31.967 6.374 -39.509 1.00 89.94 96 GLY A CA 1
ATOM 745 C C . GLY A 1 96 ? 30.929 7.052 -38.620 1.00 89.94 96 GLY A C 1
ATOM 746 O O . GLY A 1 96 ? 31.270 7.756 -37.666 1.00 89.94 96 GLY A O 1
ATOM 747 N N . PHE A 1 97 ? 29.656 6.805 -38.906 1.00 92.75 97 PHE A N 1
ATOM 748 C CA . PHE A 1 97 ? 28.540 7.180 -38.050 1.00 92.75 97 PHE A CA 1
ATOM 749 C C . PHE A 1 97 ? 27.853 5.934 -37.494 1.00 92.75 97 PHE A C 1
ATOM 751 O O . PHE A 1 97 ? 27.488 5.015 -38.221 1.00 92.75 97 PHE A O 1
ATOM 758 N N . MET A 1 98 ? 27.632 5.919 -36.180 1.00 88.12 98 MET A N 1
ATOM 759 C CA . MET A 1 98 ? 26.893 4.860 -35.502 1.00 88.12 98 MET A CA 1
ATOM 760 C C . MET A 1 98 ? 25.850 5.478 -34.578 1.00 88.12 98 MET A C 1
ATOM 762 O O . MET A 1 98 ? 26.172 6.287 -33.710 1.00 88.12 98 MET A O 1
ATOM 766 N N . CYS A 1 99 ? 24.597 5.050 -34.731 1.00 88.56 99 CYS A N 1
ATOM 767 C CA . CYS A 1 99 ? 23.542 5.363 -33.775 1.00 88.56 99 CYS A CA 1
ATOM 768 C C . CYS A 1 99 ? 23.518 4.294 -32.673 1.00 88.56 99 CYS A C 1
ATOM 770 O O . CYS A 1 99 ? 23.246 3.122 -32.941 1.00 88.56 99 CYS A O 1
ATOM 772 N N . GLY A 1 100 ? 23.807 4.703 -31.437 1.00 81.62 100 GLY A N 1
ATOM 773 C CA . GLY A 1 100 ? 23.773 3.846 -30.256 1.00 81.62 100 GLY A CA 1
ATOM 774 C C . GLY A 1 100 ? 22.892 4.440 -29.160 1.00 81.62 100 GLY A C 1
ATOM 775 O O . GLY A 1 100 ? 22.926 5.643 -28.907 1.00 81.62 100 GLY A O 1
ATOM 776 N N . PHE A 1 101 ? 22.125 3.585 -28.485 1.00 78.94 101 PHE A N 1
ATOM 777 C CA . PHE A 1 101 ? 21.306 3.962 -27.335 1.00 78.94 101 PHE A CA 1
ATOM 778 C C . PHE A 1 101 ? 21.940 3.401 -26.066 1.00 78.94 101 PHE A C 1
ATOM 780 O O . PHE A 1 101 ? 21.959 2.190 -25.864 1.00 78.94 101 PHE A O 1
ATOM 787 N N . ILE A 1 102 ? 22.460 4.282 -25.212 1.00 68.50 102 ILE A N 1
ATOM 788 C CA . ILE A 1 102 ? 23.129 3.892 -23.959 1.00 68.50 102 ILE A CA 1
ATOM 789 C C . ILE A 1 102 ? 22.103 3.545 -22.864 1.00 68.50 102 ILE A C 1
ATOM 791 O O . ILE A 1 102 ? 22.402 2.796 -21.941 1.00 68.50 102 ILE A O 1
ATOM 795 N N . ASN A 1 103 ? 20.871 4.053 -22.960 1.00 63.28 103 ASN A N 1
ATOM 796 C CA . ASN A 1 103 ? 19.814 3.778 -21.991 1.00 63.28 103 ASN A CA 1
ATOM 797 C C . ASN A 1 103 ? 18.435 3.825 -22.675 1.00 63.28 103 ASN A C 1
ATOM 799 O O . ASN A 1 103 ? 18.223 4.668 -23.547 1.00 63.28 103 ASN A O 1
ATOM 803 N N . ARG A 1 104 ? 17.474 2.993 -22.240 1.00 63.81 104 ARG A N 1
ATOM 804 C CA . ARG A 1 104 ? 16.051 3.113 -22.638 1.00 63.81 104 ARG A CA 1
ATOM 805 C C . ARG A 1 104 ? 15.320 4.246 -21.891 1.00 63.81 104 ARG A C 1
ATOM 807 O O . ARG A 1 104 ? 14.093 4.309 -21.846 1.00 63.81 104 ARG A O 1
ATOM 814 N N . GLY A 1 105 ? 16.075 5.134 -21.241 1.00 63.81 105 GLY A N 1
ATOM 815 C CA . GLY A 1 105 ? 15.549 6.175 -20.365 1.00 63.81 105 GLY A CA 1
ATOM 816 C C . GLY A 1 105 ? 14.893 5.592 -19.110 1.00 63.81 105 GLY A C 1
ATOM 817 O O . GLY A 1 105 ? 15.257 4.518 -18.635 1.00 63.81 105 GLY A O 1
ATOM 818 N N . ARG A 1 106 ? 13.895 6.297 -18.561 1.00 54.84 106 ARG A N 1
ATOM 819 C CA . ARG A 1 106 ? 13.174 5.872 -17.345 1.00 54.84 106 ARG A CA 1
ATOM 820 C C . ARG A 1 106 ? 12.496 4.500 -17.470 1.00 54.84 106 ARG A C 1
ATOM 822 O O . ARG A 1 106 ? 12.227 3.904 -16.437 1.00 54.84 106 ARG A O 1
ATOM 829 N N . TYR A 1 107 ? 12.261 4.006 -18.684 1.00 55.06 107 TYR A N 1
ATOM 830 C CA . TYR A 1 107 ? 11.595 2.729 -18.948 1.00 55.06 107 TYR A CA 1
ATOM 831 C C . TYR A 1 107 ? 12.528 1.508 -18.852 1.00 55.06 107 TYR A C 1
ATOM 833 O O . TYR A 1 107 ? 12.046 0.399 -18.675 1.00 55.06 107 TYR A O 1
ATOM 841 N N . GLY A 1 108 ? 13.856 1.688 -18.919 1.00 56.91 108 GLY A N 1
ATOM 842 C CA . GLY A 1 108 ? 14.823 0.574 -18.932 1.00 56.91 108 GLY A CA 1
ATOM 843 C C . GLY A 1 108 ? 15.531 0.277 -17.613 1.00 56.91 108 GLY A C 1
ATOM 844 O O . GLY A 1 108 ? 16.331 -0.653 -17.549 1.00 56.91 108 GLY A O 1
ATOM 845 N N . LEU A 1 109 ? 15.301 1.071 -16.565 1.00 64.69 109 LEU A N 1
ATOM 846 C CA . LEU A 1 109 ? 16.040 0.939 -15.311 1.00 64.69 109 LEU A CA 1
ATOM 847 C C . LEU A 1 109 ? 15.278 0.034 -14.344 1.00 64.69 109 LEU A C 1
ATOM 849 O O . LEU A 1 109 ? 14.378 0.482 -13.632 1.00 64.69 109 LEU A O 1
ATOM 853 N N . ARG A 1 110 ? 15.691 -1.236 -14.273 1.00 72.12 110 ARG A N 1
ATOM 854 C CA . ARG A 1 110 ? 15.281 -2.188 -13.224 1.00 72.12 110 ARG A CA 1
ATOM 855 C C . ARG A 1 110 ? 15.344 -1.558 -11.827 1.00 72.12 110 ARG A C 1
ATOM 857 O O . ARG A 1 110 ? 14.411 -1.708 -11.046 1.00 72.12 110 ARG A O 1
ATOM 864 N N . GLU A 1 111 ? 16.396 -0.786 -11.561 1.00 75.12 111 GLU A N 1
ATOM 865 C CA . GLU A 1 111 ? 16.595 -0.028 -10.320 1.00 75.12 111 GLU A CA 1
ATOM 866 C C . GLU A 1 111 ? 15.424 0.916 -10.028 1.00 75.12 111 GLU A C 1
ATOM 868 O O . GLU A 1 111 ? 14.909 0.949 -8.913 1.00 75.12 111 GLU A O 1
ATOM 873 N N . ARG A 1 112 ? 14.922 1.623 -11.047 1.00 78.38 112 ARG A N 1
ATOM 874 C CA . ARG A 1 112 ? 13.793 2.538 -10.883 1.00 78.38 112 ARG A CA 1
ATOM 875 C C . ARG A 1 112 ? 12.490 1.794 -10.599 1.00 78.38 112 ARG A C 1
ATOM 877 O O . ARG A 1 112 ? 11.707 2.247 -9.765 1.00 78.38 112 ARG A O 1
ATOM 884 N N . ARG A 1 113 ? 12.251 0.654 -11.256 1.00 82.88 113 ARG A N 1
ATOM 885 C CA . ARG A 1 113 ? 11.104 -0.221 -10.951 1.00 82.88 113 ARG A CA 1
ATOM 886 C C . ARG A 1 113 ? 11.155 -0.687 -9.494 1.00 82.88 113 ARG A C 1
ATOM 888 O O . ARG A 1 113 ? 10.143 -0.632 -8.797 1.00 82.88 113 ARG A O 1
ATOM 895 N N . ASP A 1 114 ? 12.334 -1.082 -9.022 1.00 86.00 114 ASP A N 1
ATOM 896 C CA . ASP A 1 114 ? 12.548 -1.556 -7.653 1.00 86.00 114 ASP A CA 1
ATOM 897 C C . ASP A 1 114 ? 12.369 -0.430 -6.615 1.00 86.00 114 ASP A C 1
ATOM 899 O O . ASP A 1 114 ? 11.737 -0.641 -5.576 1.00 86.00 114 ASP A O 1
ATOM 903 N N . GLU A 1 115 ? 12.827 0.790 -6.915 1.00 87.38 115 GLU A N 1
ATOM 904 C CA . GLU A 1 115 ? 12.564 1.983 -6.100 1.00 87.38 115 GLU A CA 1
ATOM 905 C C . GLU A 1 115 ? 11.065 2.276 -5.966 1.00 87.38 115 GLU A C 1
ATOM 907 O O . GLU A 1 115 ? 10.570 2.483 -4.854 1.00 87.38 115 GLU A O 1
ATOM 912 N N . VAL A 1 116 ? 10.328 2.283 -7.086 1.00 89.88 116 VAL A N 1
ATOM 913 C CA . VAL A 1 116 ? 8.882 2.556 -7.077 1.00 89.88 116 VAL A CA 1
ATOM 914 C C . VAL A 1 116 ? 8.134 1.449 -6.336 1.00 89.88 116 VAL A C 1
ATOM 916 O O . VAL A 1 116 ? 7.265 1.757 -5.521 1.00 89.88 116 VAL A O 1
ATOM 919 N N . ARG A 1 117 ? 8.513 0.179 -6.527 1.00 93.44 117 ARG A N 1
ATOM 920 C CA . ARG A 1 117 ? 7.974 -0.950 -5.753 1.00 93.44 117 ARG A CA 1
ATOM 921 C C . ARG A 1 117 ? 8.180 -0.755 -4.254 1.00 93.44 117 ARG A C 1
ATOM 923 O O . ARG A 1 117 ? 7.242 -0.920 -3.474 1.00 93.44 117 ARG A O 1
ATOM 930 N N . LYS A 1 118 ? 9.396 -0.395 -3.834 1.00 94.94 118 LYS A N 1
ATOM 931 C CA . LYS A 1 118 ? 9.720 -0.160 -2.420 1.00 94.94 118 LYS A CA 1
ATOM 932 C C . LYS A 1 118 ? 8.871 0.970 -1.837 1.00 94.94 118 LYS A C 1
ATOM 934 O O . LYS A 1 118 ? 8.301 0.804 -0.760 1.00 94.94 118 LYS A O 1
ATOM 939 N N . ALA A 1 119 ? 8.760 2.090 -2.550 1.00 93.81 119 ALA A N 1
ATOM 940 C CA . ALA A 1 119 ? 7.945 3.226 -2.127 1.00 93.81 119 ALA A CA 1
ATOM 941 C C . ALA A 1 119 ? 6.451 2.867 -2.039 1.00 93.81 119 ALA A C 1
ATOM 943 O O . ALA A 1 119 ? 5.794 3.197 -1.053 1.00 93.81 119 ALA A O 1
ATOM 944 N N . GLY A 1 120 ? 5.924 2.144 -3.030 1.00 94.00 120 GLY A N 1
ATOM 945 C CA . GLY A 1 120 ? 4.527 1.718 -3.054 1.00 94.00 120 GLY A CA 1
ATOM 946 C C . GLY A 1 120 ? 4.176 0.738 -1.932 1.00 94.00 120 GLY A C 1
ATOM 947 O O . GLY A 1 120 ? 3.151 0.905 -1.272 1.00 94.00 120 GLY A O 1
ATOM 948 N N . ASN A 1 121 ? 5.059 -0.220 -1.630 1.00 97.38 121 ASN A N 1
ATOM 949 C CA . ASN A 1 121 ? 4.888 -1.108 -0.478 1.00 97.38 121 ASN A CA 1
ATOM 950 C C . ASN A 1 121 ? 4.892 -0.337 0.849 1.00 97.38 121 ASN A C 1
ATOM 952 O O . ASN A 1 121 ? 4.016 -0.565 1.682 1.00 97.38 121 ASN A O 1
ATOM 956 N N . ALA A 1 122 ? 5.815 0.616 1.024 1.00 97.31 122 ALA A N 1
ATOM 957 C CA . ALA A 1 122 ? 5.865 1.447 2.226 1.00 97.31 122 ALA A CA 1
ATOM 958 C C . ALA A 1 122 ? 4.578 2.275 2.422 1.00 97.31 122 ALA A C 1
ATOM 960 O O . ALA A 1 122 ? 4.074 2.386 3.541 1.00 97.31 122 ALA A O 1
ATOM 961 N N . GLU A 1 123 ? 4.011 2.811 1.339 1.00 96.75 123 GLU A N 1
ATOM 962 C CA . GLU A 1 123 ? 2.736 3.537 1.368 1.00 96.75 123 GLU A CA 1
ATOM 963 C C . GLU A 1 123 ? 1.554 2.616 1.719 1.00 96.75 123 GLU A C 1
ATOM 965 O O . GLU A 1 123 ? 0.711 2.973 2.546 1.00 96.75 123 GLU A O 1
ATOM 970 N N . ILE A 1 124 ? 1.491 1.408 1.147 1.00 97.62 124 ILE A N 1
ATOM 971 C CA . ILE A 1 124 ? 0.460 0.417 1.498 1.00 97.62 124 ILE A CA 1
ATOM 972 C C . ILE A 1 124 ? 0.564 0.045 2.983 1.00 97.62 124 ILE A C 1
ATOM 974 O O . ILE A 1 124 ? -0.453 0.025 3.679 1.00 97.62 124 ILE A O 1
ATOM 978 N N . ASP A 1 125 ? 1.772 -0.171 3.501 1.00 97.75 125 ASP A N 1
ATOM 979 C CA . ASP A 1 125 ? 1.995 -0.480 4.916 1.00 97.75 125 ASP A CA 1
ATOM 980 C C . ASP A 1 125 ? 1.551 0.670 5.830 1.00 97.75 125 ASP A C 1
ATOM 982 O O . ASP A 1 125 ? 0.916 0.442 6.866 1.00 97.75 125 ASP A O 1
ATOM 986 N N . ALA A 1 126 ? 1.833 1.918 5.446 1.00 97.12 126 ALA A N 1
ATOM 987 C CA . ALA A 1 126 ? 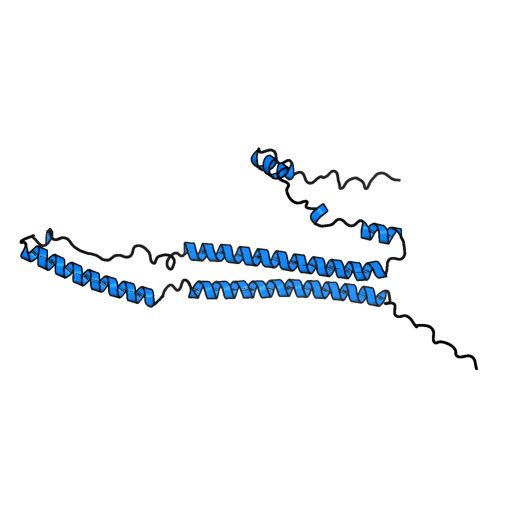1.367 3.096 6.171 1.00 97.12 126 ALA A CA 1
ATOM 988 C C . ALA A 1 126 ? -0.170 3.173 6.201 1.00 97.12 126 ALA A C 1
ATOM 990 O O . ALA A 1 126 ? -0.763 3.426 7.256 1.00 97.12 126 ALA A O 1
ATOM 991 N N . ARG A 1 127 ? -0.836 2.880 5.075 1.00 97.06 127 ARG A N 1
ATOM 992 C CA . ARG A 1 127 ? -2.305 2.820 4.992 1.00 97.06 127 ARG A CA 1
ATOM 993 C C . ARG A 1 127 ? -2.891 1.707 5.851 1.00 97.06 127 ARG A C 1
ATOM 995 O O . ARG A 1 127 ? -3.869 1.958 6.552 1.00 97.06 127 ARG A O 1
ATOM 1002 N N . VAL A 1 128 ? -2.285 0.519 5.859 1.00 97.88 128 VAL A N 1
ATOM 1003 C CA . VAL A 1 128 ? -2.699 -0.600 6.723 1.00 97.88 128 VAL A CA 1
ATOM 1004 C C . VAL A 1 128 ? -2.598 -0.211 8.194 1.00 97.88 128 VAL A C 1
ATOM 1006 O O . VAL A 1 128 ? -3.562 -0.380 8.941 1.00 97.88 128 VAL A O 1
ATOM 1009 N N . LYS A 1 129 ? -1.467 0.370 8.617 1.00 97.12 129 LYS A N 1
ATOM 1010 C CA . LYS A 1 129 ? -1.284 0.849 9.997 1.00 97.12 129 LYS A CA 1
ATOM 1011 C C . LYS A 1 129 ? -2.343 1.886 10.374 1.00 97.12 129 LYS A C 1
ATOM 1013 O O . LYS A 1 129 ? -2.942 1.785 11.443 1.00 97.12 129 LYS A O 1
ATOM 1018 N N . LYS A 1 130 ? -2.624 2.841 9.482 1.00 94.81 130 LYS A N 1
ATOM 1019 C CA . LYS A 1 130 ? -3.666 3.857 9.688 1.00 94.81 130 LYS A CA 1
ATOM 1020 C C . LYS A 1 130 ? -5.058 3.235 9.817 1.00 94.81 130 LYS A C 1
ATOM 1022 O O . LYS A 1 130 ? -5.775 3.572 10.757 1.00 94.81 130 LYS A O 1
ATOM 1027 N N . ALA A 1 131 ? -5.423 2.323 8.917 1.00 96.50 131 ALA A N 1
ATOM 1028 C CA . ALA A 1 131 ? -6.719 1.647 8.925 1.00 96.50 131 ALA A CA 1
ATOM 1029 C C . ALA A 1 131 ? -6.910 0.805 10.194 1.00 96.50 131 ALA A C 1
ATOM 1031 O O . ALA A 1 131 ? -7.941 0.912 10.854 1.00 96.50 131 ALA A O 1
ATOM 1032 N N . ARG A 1 132 ? -5.887 0.040 10.600 1.00 96.19 132 ARG A N 1
ATOM 1033 C CA . ARG A 1 132 ? -5.905 -0.712 11.863 1.00 96.19 132 ARG A CA 1
ATOM 1034 C C . ARG A 1 132 ? -6.066 0.219 13.062 1.00 96.19 132 ARG A C 1
ATOM 1036 O O . ARG A 1 132 ? -6.925 -0.027 13.895 1.00 96.19 132 ARG A O 1
ATOM 1043 N N . ALA A 1 133 ? -5.325 1.324 13.123 1.00 94.75 133 ALA A N 1
ATOM 1044 C CA . ALA A 1 133 ? -5.470 2.290 14.211 1.00 94.75 133 ALA A CA 1
ATOM 1045 C C . ALA A 1 133 ? -6.871 2.930 14.258 1.00 94.75 133 ALA A C 1
ATOM 1047 O O . ALA A 1 133 ? -7.393 3.195 15.337 1.00 94.75 133 ALA A O 1
ATOM 1048 N N . GLN A 1 134 ? -7.496 3.199 13.109 1.00 94.19 134 GLN A N 1
ATOM 1049 C CA . GLN A 1 134 ? -8.880 3.686 13.052 1.00 94.19 134 GLN A CA 1
ATOM 1050 C C . GLN A 1 134 ? -9.877 2.627 13.537 1.00 94.19 134 GLN A C 1
ATOM 1052 O O . GLN A 1 134 ? -10.756 2.948 14.334 1.00 94.19 134 GLN A O 1
ATOM 1057 N N . LEU A 1 135 ? -9.704 1.371 13.113 1.00 94.81 135 LEU A N 1
ATOM 1058 C CA . LEU A 1 135 ? -10.516 0.243 13.562 1.00 94.81 135 LEU A CA 1
ATOM 1059 C C . LEU A 1 135 ? -10.417 0.052 15.080 1.00 94.81 135 LEU A C 1
ATOM 1061 O O . LEU A 1 135 ? -11.443 -0.014 15.746 1.00 94.81 135 LEU A O 1
ATOM 1065 N N . GLU A 1 136 ? -9.208 0.018 15.641 1.00 94.00 136 GLU A N 1
ATOM 1066 C CA . GLU A 1 136 ? -9.006 -0.163 17.087 1.00 94.00 136 GLU A CA 1
ATOM 1067 C C . GLU A 1 136 ? -9.643 0.969 17.895 1.00 94.00 136 GLU A C 1
ATOM 1069 O O . GLU A 1 136 ? -10.295 0.706 18.901 1.00 94.00 136 GLU A O 1
ATOM 1074 N N . ARG A 1 137 ? -9.536 2.224 17.434 1.00 92.12 137 ARG A N 1
ATOM 1075 C CA . ARG A 1 137 ? -10.227 3.354 18.079 1.00 92.12 137 ARG A CA 1
ATOM 1076 C C . ARG A 1 137 ? -11.745 3.181 18.055 1.00 92.12 137 ARG A C 1
ATOM 1078 O O . ARG A 1 137 ? -12.396 3.434 19.064 1.00 92.12 137 ARG A O 1
ATOM 1085 N N . ALA A 1 138 ? -12.307 2.737 16.931 1.00 91.81 138 ALA A N 1
ATOM 1086 C CA . ALA A 1 138 ? -13.743 2.495 16.816 1.00 91.81 138 ALA A CA 1
ATOM 1087 C C . ALA A 1 138 ? -14.208 1.348 17.731 1.00 91.81 138 ALA A C 1
ATOM 1089 O O . ALA A 1 138 ? -15.230 1.475 18.405 1.00 91.81 138 ALA A O 1
ATOM 1090 N N . LEU A 1 139 ? -13.441 0.255 17.802 1.00 93.62 139 LEU A N 1
ATOM 1091 C CA . LEU A 1 139 ? -13.717 -0.870 18.699 1.00 93.62 139 LEU A CA 1
ATOM 1092 C C . LEU A 1 139 ? -13.625 -0.448 20.166 1.00 93.62 139 LEU A C 1
ATOM 1094 O O . LEU A 1 139 ? -14.527 -0.757 20.939 1.00 93.62 139 LEU A O 1
ATOM 1098 N N . ALA A 1 140 ? -12.579 0.292 20.542 1.00 91.00 140 ALA A N 1
ATOM 1099 C CA . ALA A 1 140 ? -12.406 0.811 21.893 1.00 91.00 140 ALA A CA 1
ATOM 1100 C C . ALA A 1 140 ? -13.575 1.721 22.292 1.00 91.00 140 ALA A C 1
ATOM 1102 O O . ALA A 1 140 ? -14.164 1.519 23.348 1.00 91.00 140 ALA A O 1
ATOM 1103 N N . ALA A 1 141 ? -13.986 2.648 21.420 1.00 89.44 141 ALA A N 1
ATOM 1104 C CA . ALA A 1 141 ? -15.144 3.507 21.667 1.00 89.44 141 ALA A CA 1
ATOM 1105 C C . ALA A 1 141 ? -16.429 2.692 21.895 1.00 89.44 141 ALA A C 1
ATOM 1107 O O . ALA A 1 141 ? -17.176 2.967 22.833 1.00 89.44 141 ALA A O 1
ATOM 1108 N N . LYS A 1 142 ? -16.660 1.645 21.092 1.00 91.06 142 LYS A N 1
ATOM 1109 C CA . LYS A 1 142 ? -17.819 0.756 21.259 1.00 91.06 142 LYS A CA 1
ATOM 1110 C C . LYS A 1 142 ? -17.749 -0.096 22.521 1.00 91.06 142 LYS A C 1
ATOM 1112 O O . LYS A 1 142 ? -18.763 -0.260 23.195 1.00 91.06 142 LYS A O 1
ATOM 1117 N N . HIS A 1 143 ? -16.572 -0.590 22.893 1.00 89.56 143 HIS A N 1
ATOM 1118 C CA . HIS A 1 143 ? -16.385 -1.268 24.173 1.00 89.56 143 HIS A CA 1
ATOM 1119 C C . HIS A 1 143 ? -16.659 -0.331 25.350 1.00 89.56 143 HIS A C 1
ATOM 1121 O O . HIS A 1 143 ? -17.369 -0.727 26.272 1.00 89.56 143 HIS A O 1
ATOM 1127 N N . THR A 1 144 ? -16.167 0.906 25.292 1.00 88.00 144 THR A N 1
ATOM 1128 C CA . THR A 1 144 ? -16.415 1.936 26.305 1.00 88.00 144 THR A CA 1
ATOM 1129 C C . THR A 1 144 ? -17.901 2.267 26.423 1.00 88.00 144 THR A C 1
ATOM 1131 O O . THR A 1 144 ? -18.409 2.313 27.537 1.00 88.00 144 THR A O 1
ATOM 1134 N N . GLU A 1 145 ? -18.628 2.408 25.312 1.00 86.94 145 GLU A N 1
ATOM 1135 C CA . GLU A 1 145 ? -20.085 2.623 25.301 1.00 86.94 145 GLU A CA 1
ATOM 1136 C C . GLU A 1 145 ? -20.833 1.472 26.007 1.00 86.94 145 GLU A C 1
ATOM 1138 O O . GLU A 1 145 ? -21.649 1.699 26.904 1.00 86.94 145 GLU A O 1
ATOM 1143 N N . LEU A 1 146 ? -20.487 0.222 25.675 1.00 87.12 146 LEU A N 1
ATOM 1144 C CA . LEU A 1 146 ? -21.065 -0.979 26.292 1.00 87.12 146 LEU A CA 1
ATOM 1145 C C . LEU A 1 146 ? -20.645 -1.172 27.763 1.00 87.12 146 LEU A C 1
ATOM 1147 O O . LEU A 1 146 ? -21.324 -1.876 28.514 1.00 87.12 146 LEU A O 1
ATOM 1151 N N . LEU A 1 147 ? -19.505 -0.619 28.184 1.00 85.12 147 LEU A N 1
ATOM 1152 C CA . LEU A 1 147 ? -19.017 -0.640 29.568 1.00 85.12 147 LEU A CA 1
ATOM 1153 C C . LEU A 1 147 ? -19.671 0.442 30.417 1.00 85.12 147 LEU A C 1
ATOM 1155 O O . LEU A 1 147 ? -20.213 0.116 31.472 1.00 85.12 147 LEU A O 1
ATOM 1159 N N . ALA A 1 148 ? -19.689 1.687 29.949 1.00 83.44 148 ALA A N 1
ATOM 1160 C CA . ALA A 1 148 ? -20.222 2.834 30.675 1.00 83.44 148 ALA A CA 1
ATOM 1161 C C . ALA A 1 148 ? -21.685 2.627 31.094 1.00 83.44 148 ALA A C 1
ATOM 1163 O O . ALA A 1 148 ? -22.037 2.916 32.234 1.00 83.44 148 ALA A O 1
ATOM 1164 N N . GLY A 1 149 ? -22.510 2.019 30.232 1.00 75.56 149 GLY A N 1
ATOM 1165 C CA . GLY A 1 149 ? -23.901 1.676 30.560 1.00 75.56 149 GLY A CA 1
ATOM 1166 C C . GLY A 1 149 ? -24.075 0.614 31.659 1.00 75.56 149 GLY A C 1
ATOM 1167 O O . GLY A 1 149 ? -25.199 0.349 32.073 1.00 75.56 149 GLY A O 1
ATOM 1168 N N . SER A 1 150 ? -22.989 -0.013 32.124 1.00 77.38 150 SER A N 1
ATOM 1169 C CA . SER A 1 150 ? -22.987 -1.022 33.195 1.00 77.38 150 SER A CA 1
ATOM 1170 C C . SER A 1 150 ? -22.325 -0.564 34.496 1.00 77.38 150 SER A C 1
ATOM 1172 O O . SER A 1 150 ? -22.429 -1.269 35.499 1.00 77.38 150 SER A O 1
ATOM 1174 N N . LEU A 1 151 ? -21.654 0.592 34.500 1.00 82.44 151 LEU A N 1
ATOM 1175 C CA . LEU A 1 151 ? -20.948 1.095 35.678 1.00 82.44 151 LEU A CA 1
ATOM 1176 C C . LEU A 1 151 ? -21.924 1.779 36.640 1.00 82.44 151 LEU A C 1
ATOM 1178 O O . LEU A 1 151 ? -22.515 2.809 36.316 1.00 82.44 151 LEU A O 1
ATOM 1182 N N . THR A 1 152 ? -22.071 1.223 37.841 1.00 79.94 152 THR A N 1
ATOM 1183 C CA . THR A 1 152 ? -22.967 1.760 38.877 1.00 79.94 152 THR A CA 1
ATOM 1184 C C . THR A 1 152 ? -22.245 2.601 39.926 1.00 79.94 152 THR A C 1
ATOM 1186 O O . THR A 1 152 ? -22.858 3.515 40.471 1.00 79.94 152 THR A O 1
ATOM 1189 N N . SER A 1 153 ? -20.958 2.350 40.195 1.00 86.69 153 SER A N 1
ATOM 1190 C CA . SER A 1 153 ? -20.185 3.132 41.166 1.00 86.69 153 SER A CA 1
ATOM 1191 C C . SER A 1 153 ? -19.548 4.374 40.539 1.00 86.69 153 SER A C 1
ATOM 1193 O O . SER A 1 153 ? -19.012 4.334 39.429 1.00 86.69 153 SER A O 1
ATOM 1195 N N . GLU A 1 154 ? -19.553 5.481 41.285 1.00 84.19 154 GLU A N 1
ATOM 1196 C CA . GLU A 1 154 ? -18.885 6.726 40.880 1.00 84.19 154 GLU A CA 1
ATOM 1197 C C . GLU A 1 154 ? -17.368 6.545 40.741 1.00 84.19 154 GLU A C 1
ATOM 1199 O O . GLU A 1 154 ? -16.759 7.085 39.821 1.00 84.19 154 GLU A O 1
ATOM 1204 N N . THR A 1 155 ? -16.766 5.692 41.576 1.00 84.62 155 THR A N 1
ATOM 1205 C CA . THR A 1 155 ? -15.347 5.324 41.476 1.00 84.62 155 THR A CA 1
ATOM 1206 C C . THR A 1 155 ? -15.012 4.658 40.140 1.00 84.62 155 THR A C 1
ATOM 1208 O O . THR A 1 155 ? -14.006 5.001 39.525 1.00 84.62 155 THR A O 1
ATOM 1211 N N . ALA A 1 156 ? -15.865 3.759 39.637 1.00 81.25 156 ALA A N 1
ATOM 1212 C CA . ALA A 1 156 ? -15.628 3.097 38.356 1.00 81.25 156 ALA A CA 1
ATOM 1213 C C . ALA A 1 156 ? -15.818 4.051 37.165 1.00 81.25 156 ALA A C 1
ATOM 1215 O O . ALA A 1 156 ? -15.062 3.985 36.196 1.00 81.25 156 ALA A O 1
ATOM 1216 N N . LYS A 1 157 ? -16.795 4.965 37.239 1.00 85.19 157 LYS A N 1
ATOM 1217 C CA . LYS A 1 157 ? -16.991 6.005 36.215 1.00 85.19 157 LYS A CA 1
ATOM 1218 C C . LYS A 1 157 ? -15.802 6.968 36.156 1.00 85.19 157 LYS A C 1
ATOM 1220 O O . LYS A 1 157 ? -15.330 7.274 35.064 1.00 85.19 157 LYS A O 1
ATOM 1225 N N . ALA A 1 158 ? -15.299 7.402 37.313 1.00 86.19 158 ALA A N 1
ATOM 1226 C CA . ALA A 1 158 ? -14.126 8.269 37.404 1.00 86.19 158 ALA A CA 1
ATOM 1227 C C . ALA A 1 158 ? -12.868 7.586 36.845 1.00 86.19 158 ALA A C 1
ATOM 1229 O O . ALA A 1 158 ? -12.138 8.195 36.067 1.00 86.19 158 ALA A O 1
ATOM 1230 N N . ALA A 1 159 ? -12.658 6.304 37.164 1.00 84.81 159 ALA A N 1
ATOM 1231 C CA . ALA A 1 159 ? -11.543 5.527 36.623 1.00 84.81 159 ALA A CA 1
ATOM 1232 C C . ALA A 1 159 ? -11.593 5.421 35.087 1.00 84.81 159 ALA A C 1
ATOM 1234 O O . ALA A 1 159 ? -10.576 5.602 34.421 1.00 84.81 159 ALA A O 1
ATOM 1235 N N . LEU A 1 160 ? -12.779 5.191 34.507 1.00 85.44 160 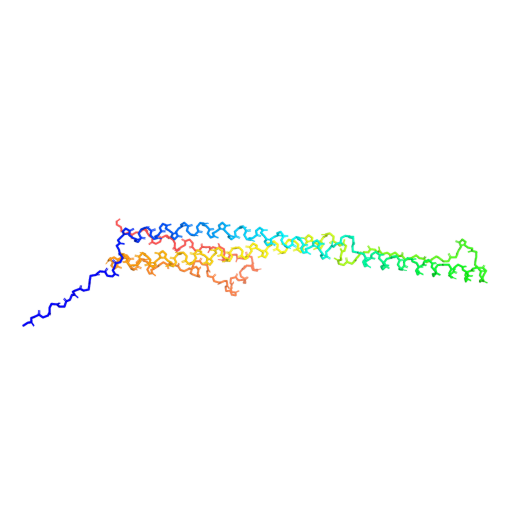LEU A N 1
ATOM 1236 C CA . LEU A 1 160 ? -12.962 5.160 33.052 1.00 85.44 160 LEU A CA 1
ATOM 1237 C C . LEU A 1 160 ? -12.658 6.523 32.402 1.00 85.44 160 LEU A C 1
ATOM 1239 O O . LEU A 1 160 ? -12.056 6.571 31.331 1.00 85.44 160 LEU A O 1
ATOM 1243 N N . ALA A 1 161 ? -13.061 7.623 33.044 1.00 84.62 161 ALA A N 1
ATOM 1244 C CA . ALA A 1 161 ? -12.832 8.983 32.552 1.00 84.62 161 ALA A CA 1
ATOM 1245 C C . ALA A 1 161 ? -11.359 9.425 32.635 1.00 84.62 161 ALA A C 1
ATOM 1247 O O . ALA A 1 161 ? -10.939 10.282 31.862 1.00 84.62 161 ALA A O 1
ATOM 1248 N N . ALA A 1 162 ? -10.576 8.837 33.543 1.00 87.62 162 ALA A N 1
ATOM 1249 C CA . ALA A 1 162 ? -9.158 9.137 33.727 1.00 87.62 162 ALA A CA 1
ATOM 1250 C C . ALA A 1 162 ? -8.227 8.405 32.736 1.00 87.62 162 ALA A C 1
ATOM 1252 O O . ALA A 1 162 ? -7.010 8.565 32.820 1.00 87.62 162 ALA A O 1
ATOM 1253 N N . MET A 1 163 ? -8.759 7.593 31.810 1.00 84.38 163 MET A N 1
ATOM 1254 C CA . MET A 1 163 ? -7.920 6.863 30.855 1.00 84.38 163 MET A CA 1
ATOM 1255 C C . MET A 1 163 ? -7.165 7.819 29.910 1.00 84.38 163 MET A C 1
ATOM 1257 O O . MET A 1 163 ? -7.787 8.704 29.315 1.00 84.38 163 MET A O 1
ATOM 1261 N N . PRO A 1 164 ? -5.843 7.633 29.727 1.00 82.38 164 PRO A N 1
ATOM 1262 C CA . PRO A 1 164 ? -5.023 8.554 28.953 1.00 82.38 164 PRO A CA 1
ATOM 1263 C C . PRO A 1 164 ? -5.310 8.462 27.449 1.00 82.38 164 PRO A C 1
ATOM 1265 O O . PRO A 1 164 ? -5.561 7.384 26.902 1.00 82.38 164 PRO A O 1
ATOM 1268 N N . THR A 1 165 ? -5.228 9.595 26.753 1.00 79.38 165 THR A N 1
ATOM 1269 C CA . THR A 1 165 ? -5.350 9.651 25.292 1.00 79.38 165 THR A CA 1
ATOM 1270 C C . THR A 1 165 ? -4.019 9.314 24.608 1.00 79.38 165 THR A C 1
ATOM 1272 O O . THR A 1 165 ? -2.948 9.482 25.198 1.00 79.38 165 THR A O 1
ATOM 1275 N N . PRO A 1 166 ? -4.031 8.879 23.334 1.00 76.06 166 PRO A N 1
ATOM 1276 C CA . PRO A 1 166 ? -2.801 8.655 22.577 1.00 76.06 166 PRO A CA 1
ATOM 1277 C C . PRO A 1 166 ? -1.877 9.878 22.526 1.00 76.06 166 PRO A C 1
ATOM 1279 O O . PRO A 1 166 ? -0.666 9.716 22.554 1.00 76.06 166 PRO A O 1
ATOM 1282 N N . GLU A 1 167 ? -2.424 11.092 22.483 1.00 78.06 167 GLU A N 1
ATOM 1283 C CA . GLU A 1 167 ? -1.660 12.345 22.473 1.00 78.06 167 GLU A CA 1
ATOM 1284 C C . GLU A 1 167 ? -1.008 12.642 23.830 1.00 78.06 167 GLU A C 1
ATOM 1286 O O . GLU A 1 167 ? 0.028 13.299 23.876 1.00 78.06 167 GLU A O 1
ATOM 1291 N N . GLN A 1 168 ? -1.593 12.157 24.931 1.00 82.06 168 GLN A N 1
ATOM 1292 C CA . GLN A 1 168 ? -0.978 12.219 26.260 1.00 82.06 168 GLN A CA 1
ATOM 1293 C C . GLN A 1 168 ? 0.153 11.193 26.400 1.00 82.06 168 GLN A C 1
ATOM 1295 O O . GLN A 1 168 ? 1.181 11.501 26.992 1.00 82.06 168 GLN A O 1
ATOM 1300 N N . LEU A 1 169 ? -0.014 9.998 25.821 1.00 82.19 169 LEU A N 1
ATOM 1301 C CA . LEU A 1 169 ? 1.007 8.942 25.824 1.00 82.19 169 LEU A CA 1
ATOM 1302 C C . LEU A 1 169 ? 2.142 9.199 24.820 1.00 82.19 169 LEU A C 1
ATOM 1304 O O . LEU A 1 169 ? 3.265 8.746 25.024 1.00 82.19 169 LEU A O 1
ATOM 1308 N N . LEU A 1 170 ? 1.851 9.903 23.726 1.00 80.56 170 LEU A N 1
ATOM 1309 C CA . LEU A 1 170 ? 2.792 10.222 22.659 1.00 80.56 170 LEU A CA 1
ATOM 1310 C C . LEU A 1 170 ? 2.632 11.695 22.239 1.00 80.56 170 LEU A C 1
ATOM 1312 O O . LEU A 1 170 ? 2.051 11.984 21.185 1.00 80.56 170 LEU A O 1
ATOM 1316 N N . PRO A 1 171 ? 3.123 12.642 23.059 1.00 80.31 171 PRO A N 1
ATOM 1317 C CA . PRO A 1 171 ? 2.986 14.059 22.767 1.00 80.31 171 PRO A CA 1
ATOM 1318 C C . PRO A 1 171 ? 3.717 14.431 21.469 1.00 80.31 171 PRO A C 1
ATOM 1320 O O . PRO A 1 171 ? 4.788 13.893 21.174 1.00 80.31 171 PRO A O 1
ATOM 1323 N N . PRO A 1 172 ? 3.167 15.368 20.674 1.00 81.94 172 PRO A N 1
ATOM 1324 C CA . PRO A 1 172 ? 3.814 15.811 19.449 1.00 81.94 172 PRO A CA 1
ATOM 1325 C C . PRO A 1 172 ? 5.166 16.455 19.764 1.00 81.94 172 PRO A C 1
ATOM 1327 O O . PRO A 1 172 ? 5.279 17.264 20.689 1.00 81.94 172 PRO A O 1
ATOM 1330 N N . LEU A 1 173 ? 6.175 16.134 18.951 1.00 85.25 173 LEU A N 1
ATOM 1331 C CA . LEU A 1 173 ? 7.506 16.727 19.063 1.00 85.25 173 LEU A CA 1
ATOM 1332 C C . LEU A 1 173 ? 7.420 18.249 18.906 1.00 85.25 173 LEU A C 1
ATOM 1334 O O . LEU A 1 173 ? 6.953 18.768 17.888 1.00 85.25 173 LEU A O 1
ATOM 1338 N N . LYS A 1 174 ? 7.899 18.979 19.911 1.00 85.75 174 LYS A N 1
ATOM 1339 C CA . LYS A 1 174 ? 8.009 20.438 19.887 1.00 85.75 174 LYS A CA 1
ATOM 1340 C C . LYS A 1 174 ? 9.350 20.840 19.273 1.00 85.75 174 LYS A C 1
ATOM 1342 O O . LYS A 1 174 ? 10.306 20.068 19.242 1.00 85.75 174 LYS A O 1
ATOM 1347 N N . LYS A 1 175 ? 9.467 22.103 18.839 1.00 79.38 175 LYS A N 1
ATOM 1348 C CA . LYS A 1 175 ? 10.718 22.660 18.274 1.00 79.38 175 LYS A CA 1
ATOM 1349 C C . LYS A 1 175 ? 11.946 22.411 19.166 1.00 79.38 175 LYS A C 1
ATOM 1351 O O . LYS A 1 175 ? 13.031 22.169 18.650 1.00 79.38 175 LYS A O 1
ATOM 1356 N N . ARG A 1 176 ? 11.768 22.446 20.492 1.00 80.44 176 ARG A N 1
ATOM 1357 C CA . ARG A 1 176 ? 12.828 22.171 21.476 1.00 80.44 176 ARG A CA 1
ATOM 1358 C C . ARG A 1 176 ? 13.337 20.729 21.404 1.00 80.44 176 ARG A C 1
ATOM 1360 O O . ARG A 1 176 ? 14.538 20.511 21.492 1.00 80.44 176 ARG A O 1
ATOM 1367 N N . ASP A 1 177 ? 12.437 19.774 21.209 1.00 78.69 177 ASP A N 1
ATOM 1368 C CA . ASP A 1 177 ? 12.766 18.347 21.165 1.00 78.69 177 ASP A CA 1
ATOM 1369 C C . ASP A 1 177 ? 13.582 18.034 19.903 1.00 78.69 177 ASP A C 1
ATOM 1371 O O . ASP A 1 177 ? 14.571 17.308 19.953 1.00 78.69 177 ASP A O 1
ATOM 1375 N N . ILE A 1 178 ? 13.238 18.691 18.790 1.00 79.06 178 ILE A N 1
ATOM 1376 C CA . ILE A 1 178 ? 13.989 18.626 17.528 1.00 79.06 178 ILE A CA 1
ATOM 1377 C C . ILE A 1 178 ? 15.395 19.222 17.693 1.00 79.06 178 ILE A C 1
ATOM 1379 O O . ILE A 1 178 ? 16.370 18.634 17.232 1.00 79.06 178 ILE A O 1
ATOM 1383 N N . ALA A 1 179 ? 15.521 20.364 18.377 1.00 73.62 179 ALA A N 1
ATOM 1384 C CA . ALA A 1 179 ? 16.819 20.988 18.633 1.00 73.62 179 ALA A CA 1
ATOM 1385 C C . ALA A 1 179 ? 17.744 20.096 19.485 1.00 73.62 179 ALA A C 1
ATOM 1387 O O . ALA A 1 179 ? 18.940 20.048 19.214 1.00 73.62 179 ALA A O 1
ATOM 1388 N N . GLY A 1 180 ? 17.196 19.355 20.458 1.00 71.38 180 GLY A N 1
ATOM 1389 C CA . GLY A 1 180 ? 17.945 18.380 21.265 1.00 71.38 180 GLY A CA 1
ATOM 1390 C C . GLY A 1 180 ? 18.448 17.175 20.461 1.00 71.38 180 GLY A C 1
ATOM 1391 O O . GLY A 1 180 ? 19.590 16.747 20.616 1.00 71.38 180 GLY A O 1
ATOM 1392 N N . LEU A 1 181 ? 17.628 16.665 19.534 1.00 73.56 181 LEU A N 1
ATOM 1393 C CA . LEU A 1 181 ? 18.029 15.576 18.633 1.00 73.56 181 LEU A CA 1
ATOM 1394 C C . LEU A 1 181 ? 19.187 15.984 17.708 1.00 73.56 181 LEU A C 1
ATOM 1396 O O . LEU A 1 181 ? 20.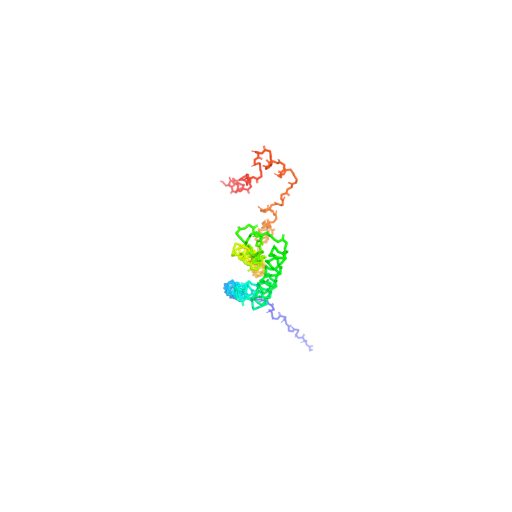079 15.179 17.453 1.00 73.56 181 LEU A O 1
ATOM 1400 N N . LEU A 1 182 ? 19.194 17.233 17.233 1.00 72.81 182 LEU A N 1
ATOM 1401 C CA . LEU A 1 182 ? 20.249 17.769 16.364 1.00 72.81 182 LEU A CA 1
ATOM 1402 C C . LEU A 1 182 ? 21.545 18.104 17.116 1.00 72.81 182 LEU A C 1
ATOM 1404 O O . LEU A 1 182 ? 22.615 18.088 16.513 1.00 72.81 182 LEU A O 1
ATOM 1408 N N . SER A 1 183 ? 21.468 18.395 18.417 1.00 72.88 183 SER A N 1
ATOM 1409 C CA . SER A 1 183 ? 22.630 18.716 19.254 1.00 72.88 183 SER A CA 1
ATOM 1410 C C . SER A 1 183 ? 23.267 17.497 19.934 1.00 72.88 183 SER A C 1
ATOM 1412 O O . SER A 1 183 ? 24.214 17.660 20.701 1.00 72.88 183 SER A O 1
ATOM 1414 N N . GLY A 1 184 ? 22.778 16.280 19.662 1.00 62.47 184 GLY A N 1
ATOM 1415 C CA . GLY A 1 184 ? 23.317 15.041 20.236 1.00 62.47 184 GLY A CA 1
ATOM 1416 C C . GLY A 1 184 ? 22.899 14.772 21.686 1.00 62.47 184 GLY A C 1
ATOM 1417 O O . GLY A 1 184 ? 23.401 13.829 22.294 1.00 62.47 184 GLY A O 1
ATOM 1418 N N . HIS A 1 185 ? 21.960 15.549 22.237 1.00 54.53 185 HIS A N 1
ATOM 1419 C CA . HIS A 1 185 ? 21.355 15.307 23.548 1.00 54.53 185 HIS A CA 1
ATOM 1420 C C . HIS A 1 185 ? 19.914 14.809 23.373 1.00 54.53 185 HIS A C 1
ATOM 1422 O O . HIS A 1 185 ? 18.987 15.616 23.257 1.00 54.53 185 HIS A O 1
ATOM 1428 N N . PRO A 1 186 ? 19.674 13.484 23.375 1.00 51.22 186 PRO A N 1
ATOM 1429 C CA . PRO A 1 186 ? 18.349 12.928 23.157 1.00 51.22 186 PRO A CA 1
ATOM 1430 C C . PRO A 1 186 ? 17.516 13.011 24.442 1.00 51.22 186 PRO A C 1
ATOM 1432 O O . PRO A 1 186 ? 17.108 12.001 25.004 1.00 51.22 186 PRO A O 1
ATOM 1435 N N . THR A 1 187 ? 17.213 14.222 24.913 1.00 55.66 187 THR A N 1
ATOM 1436 C CA . THR A 1 187 ? 16.241 14.422 26.002 1.00 55.66 187 THR A CA 1
ATOM 1437 C C . THR A 1 187 ? 14.848 13.916 25.590 1.00 55.66 187 THR A C 1
ATOM 1439 O O . THR A 1 187 ? 14.042 13.568 26.439 1.00 55.66 187 THR A O 1
ATOM 1442 N N . ALA A 1 188 ? 14.575 13.813 24.282 1.00 48.50 188 ALA A N 1
ATOM 1443 C CA . ALA A 1 188 ? 13.296 13.370 23.725 1.00 48.50 188 ALA A CA 1
ATOM 1444 C C . ALA A 1 188 ? 13.066 11.841 23.742 1.00 48.50 188 ALA A C 1
ATOM 1446 O O . ALA A 1 188 ? 11.947 11.406 23.486 1.00 48.50 188 ALA A O 1
ATOM 1447 N N . LEU A 1 189 ? 14.094 11.023 24.015 1.00 46.59 189 LEU A N 1
ATOM 1448 C CA . LEU A 1 189 ? 13.974 9.552 24.072 1.00 46.59 189 LEU A CA 1
ATOM 1449 C C . LEU A 1 189 ? 13.814 9.003 25.494 1.00 46.59 189 LEU A C 1
ATOM 1451 O O . LEU A 1 189 ? 13.501 7.824 25.651 1.00 46.59 189 LEU A O 1
ATOM 1455 N N . MET A 1 190 ? 13.975 9.840 26.524 1.00 45.25 190 MET A N 1
ATOM 1456 C CA . MET A 1 190 ? 13.535 9.486 27.869 1.00 45.25 190 MET A CA 1
ATOM 1457 C C . MET A 1 190 ? 12.012 9.612 27.919 1.00 45.25 190 MET A C 1
ATOM 1459 O O . MET A 1 190 ? 11.466 10.640 28.307 1.00 45.25 190 MET A O 1
ATOM 1463 N N . LEU A 1 191 ? 11.329 8.542 27.495 1.00 43.97 191 LEU A N 1
ATOM 1464 C CA . LEU A 1 191 ? 10.021 8.190 28.041 1.00 43.97 191 LEU A CA 1
ATOM 1465 C C . LEU A 1 191 ? 10.095 8.442 29.547 1.00 43.97 191 LEU A C 1
ATOM 1467 O O . LEU A 1 191 ? 10.937 7.853 30.224 1.00 43.97 191 LEU A O 1
ATOM 1471 N N . SER A 1 192 ? 9.276 9.363 30.040 1.00 46.56 192 SER A N 1
ATOM 1472 C CA . SER A 1 192 ? 9.132 9.671 31.454 1.00 46.56 192 SER A CA 1
ATOM 1473 C C . SER A 1 192 ? 8.692 8.411 32.200 1.00 46.56 192 SER A C 1
ATOM 1475 O O . SER A 1 192 ? 7.505 8.164 32.394 1.00 46.56 192 SER A O 1
ATOM 1477 N N . VAL A 1 193 ? 9.668 7.613 32.633 1.00 43.38 193 VAL A N 1
ATOM 1478 C CA . VAL A 1 193 ? 9.514 6.552 33.639 1.00 43.38 193 VAL A CA 1
ATOM 1479 C C . VAL A 1 193 ? 8.948 7.135 34.948 1.00 43.38 193 VAL A C 1
ATOM 1481 O O . VAL A 1 193 ? 8.345 6.420 35.738 1.00 43.38 193 VAL A O 1
ATOM 1484 N N . GLU A 1 194 ? 9.027 8.454 35.129 1.00 45.22 194 GLU A N 1
ATOM 1485 C CA . GLU A 1 194 ? 8.471 9.190 36.268 1.00 45.22 194 GLU A CA 1
ATOM 1486 C C . GLU A 1 194 ? 6.933 9.293 36.285 1.00 45.22 194 GLU A C 1
ATOM 1488 O O . GLU A 1 194 ? 6.389 9.720 37.293 1.00 45.22 194 GLU A O 1
ATOM 1493 N N . SER A 1 195 ? 6.198 8.874 35.242 1.00 45.47 195 SER A N 1
ATOM 1494 C CA . SER A 1 195 ? 4.719 8.907 35.256 1.00 45.47 195 SER A CA 1
ATOM 1495 C C . SER A 1 195 ? 4.042 7.544 35.456 1.00 45.47 195 SER A C 1
ATOM 1497 O O . SER A 1 195 ? 2.831 7.441 35.268 1.00 45.47 195 SER A O 1
ATOM 1499 N N . VAL A 1 196 ? 4.796 6.486 35.783 1.00 41.88 196 VAL A N 1
ATOM 1500 C CA . VAL A 1 196 ? 4.252 5.122 35.981 1.00 41.88 196 VAL A CA 1
ATOM 1501 C C . VAL A 1 196 ? 4.388 4.629 37.432 1.00 41.88 196 VAL A C 1
ATOM 1503 O O . VAL A 1 196 ? 3.734 3.657 37.792 1.00 41.88 196 VAL A O 1
ATOM 1506 N N . ASN A 1 197 ? 5.130 5.330 38.299 1.00 40.53 197 ASN A N 1
ATOM 1507 C CA . ASN A 1 197 ? 5.403 4.881 39.674 1.00 40.53 197 ASN A CA 1
ATOM 1508 C C . ASN A 1 197 ? 4.568 5.530 40.798 1.00 40.53 197 ASN A C 1
ATOM 1510 O O . ASN A 1 197 ? 4.809 5.221 41.956 1.00 40.53 197 ASN A O 1
ATOM 1514 N N . ASP A 1 198 ? 3.539 6.327 40.502 1.00 40.75 198 ASP A N 1
ATOM 1515 C CA . ASP A 1 198 ? 2.663 6.923 41.537 1.00 40.75 198 ASP A CA 1
ATOM 1516 C C . ASP A 1 198 ? 1.529 5.984 42.031 1.00 40.75 198 ASP A C 1
ATOM 1518 O O . ASP A 1 198 ? 0.494 6.437 42.515 1.00 40.75 198 ASP A O 1
ATOM 1522 N N . TRP A 1 199 ? 1.700 4.658 41.915 1.00 38.75 199 TRP A N 1
ATOM 1523 C CA . TRP A 1 199 ? 0.698 3.656 42.332 1.00 38.75 199 TRP A CA 1
ATOM 1524 C C . TRP A 1 199 ? 1.103 2.764 43.516 1.00 38.75 199 TRP A C 1
ATOM 1526 O O . TRP A 1 199 ? 0.352 1.851 43.852 1.00 38.75 199 TRP A O 1
ATOM 1536 N N . GLU A 1 200 ? 2.214 3.034 44.203 1.00 44.16 200 GLU A N 1
ATOM 1537 C CA . GLU A 1 200 ? 2.541 2.357 45.467 1.00 44.16 200 GLU A CA 1
ATOM 1538 C C . GLU A 1 200 ? 3.025 3.348 46.529 1.00 44.16 200 GLU A C 1
ATOM 1540 O O . GLU A 1 200 ? 4.218 3.506 46.734 1.00 44.16 200 GLU A O 1
ATOM 1545 N N . GLU A 1 201 ? 2.089 3.999 47.223 1.00 40.53 201 GLU A N 1
ATOM 1546 C CA . GLU A 1 201 ? 2.224 4.302 48.655 1.00 40.53 201 GLU A CA 1
ATOM 1547 C C . GLU A 1 201 ? 0.856 4.710 49.219 1.00 40.53 201 GLU A C 1
ATOM 1549 O O . GLU A 1 201 ? 0.378 5.834 49.065 1.00 40.53 201 GLU A O 1
ATOM 1554 N N . GLY A 1 202 ? 0.181 3.742 49.835 1.00 44.34 202 GLY A N 1
ATOM 1555 C CA . GLY A 1 202 ? -1.131 3.954 50.428 1.00 44.34 202 GLY A CA 1
ATOM 1556 C C . GLY A 1 202 ? -1.792 2.678 50.924 1.00 44.34 202 GLY A C 1
ATOM 1557 O O . GLY A 1 202 ? -2.928 2.450 50.534 1.00 44.34 202 GLY A O 1
ATOM 1558 N N . TYR A 1 203 ? -1.084 1.870 51.726 1.00 41.41 203 TYR A N 1
ATOM 1559 C CA . TYR A 1 203 ? -1.600 1.079 52.859 1.00 41.41 203 TYR A CA 1
ATOM 1560 C C . TYR A 1 203 ? -0.443 0.633 53.755 1.00 41.41 203 TYR A C 1
ATOM 1562 O O . TYR A 1 203 ? 0.524 0.055 53.214 1.00 41.41 203 TYR A O 1
#

Foldseek 3Di:
DDDDDPDDPDPADDPVRLVVVLVVLVVVLVVVLVVLVVVLVVQLVVVVVVLCVQLVPPPVVLVVVVVVQQVVQVVVQVVQLVVCVVVVNDSVRGDGTGDDDPASPCNGDPVNSVVVSVVSNVVSVVVSVVSSVVSVVVSVVVNLVSVVSVDDDPVVVVVSVPDDDPCRQPPDDDPVCVVCVVVVNNPVPPPPPVVPPPPDDDD

pLDDT: mean 80.86, std 17.47, range [37.34, 98.0]

Secondary structure (DSSP, 8-state):
----PPP----S--HHHHHHHHHHHHHHHHHHHHHHHHHHHHHHHHHHHHHHHHT-TT-HHHHHHHHHHHHHHHHHHHHHHHHHHHTT--GGGPPP-----S--GGGS-HHHHHHHHHHHHHHHHHHHHHHHHHHHHHHHHHHHHHHHTT--SHHHHHHHHTPPPHHHHSPPPPHHHHHHHHTT--GGG---GGGS-TTS---

Radius of gyration: 35.76 Å; chains: 1; bounding box: 104×34×106 Å

Organism: NCBI:txid1777137